Protein AF-A0ABD6C7D2-F1 (afdb_monomer)

Sequence (223 aa):
MSESDTDETTGNGETAPEESDDADLPPDVKEAIADNPEEVARFLDHLGEVNDLLDGTAVATSAMDDEMVTSLAGTANNLGAAADGMATPELANLGEAAGENADDLADAIETLARLQRSGTLDDVLALTDTLSLVTAAMDDEMVMNLTATGSRLGELADTAADDDVAGGLESMLTAVGEASEQ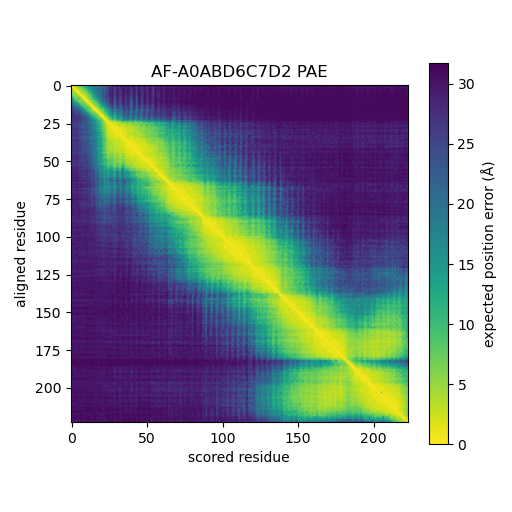SGETPGLVGMANALRDPDTKRGLGFLLALAQALGAEIDDES

Radius of gyration: 59.5 Å; Cα contacts (8 Å, |Δi|>4): 21; chains: 1; bounding box: 113×52×174 Å

Organism: NCBI:txid1126241

InterPro domains:
  IPR012440 Helical membrane plugin domain [PF07849] (181-216)

Solvent-accessible surface area (backbone atoms only — not comparable to full-atom values): 12948 Å² total; per-residue (Å²): 134,88,80,79,89,87,87,86,89,85,81,92,75,90,79,73,85,80,80,78,79,81,74,89,63,57,68,72,55,51,50,53,43,71,76,37,52,70,60,52,50,51,50,52,51,52,50,49,56,50,49,54,47,51,52,50,48,51,50,52,59,72,64,56,47,73,66,56,54,49,51,50,50,50,49,50,49,52,50,50,52,51,50,53,67,60,65,31,71,67,52,50,51,50,48,46,56,48,58,77,40,38,67,62,51,50,53,50,51,51,49,51,52,49,32,52,74,71,43,51,49,56,54,52,50,54,48,50,54,52,48,48,51,52,56,62,65,57,33,72,70,53,49,49,52,48,50,53,50,48,50,55,50,48,51,50,49,51,54,53,65,34,68,70,50,37,53,50,50,51,52,50,53,51,52,51,51,59,52,67,72,55,83,64,80,80,67,52,78,68,50,47,58,48,47,70,65,33,70,67,53,46,51,54,52,51,51,54,51,52,51,55,50,54,54,52,52,56,59,59,70,79,105

Mean predicted aligned error: 20.63 Å

Structure (mmCIF, N/CA/C/O backbone):
data_AF-A0ABD6C7D2-F1
#
_entry.id   AF-A0ABD6C7D2-F1
#
loop_
_atom_site.group_PDB
_atom_site.id
_atom_site.type_symbol
_atom_site.label_atom_id
_atom_site.label_alt_id
_atom_site.label_comp_id
_atom_site.label_asym_id
_atom_site.label_entity_id
_atom_site.label_seq_id
_atom_site.pdbx_PDB_ins_code
_atom_site.Cartn_x
_atom_site.Cartn_y
_atom_site.Cartn_z
_atom_site.occupancy
_atom_site.B_iso_or_equiv
_atom_site.auth_seq_id
_atom_site.auth_comp_id
_atom_site.auth_asym_id
_atom_site.auth_atom_id
_atom_site.pdbx_PDB_model_num
ATOM 1 N N . MET A 1 1 ? 46.008 21.038 -120.586 1.00 41.44 1 MET A N 1
ATOM 2 C CA . MET A 1 1 ? 47.342 20.455 -120.822 1.00 41.44 1 MET A CA 1
ATOM 3 C C . MET A 1 1 ? 47.686 19.755 -119.518 1.00 41.44 1 MET A C 1
ATOM 5 O O . MET A 1 1 ? 48.095 20.441 -118.598 1.00 41.44 1 MET A O 1
ATOM 9 N N . SER A 1 2 ? 47.187 18.550 -119.231 1.00 43.78 2 SER A N 1
ATOM 10 C CA . SER A 1 2 ? 47.211 17.280 -119.990 1.00 43.78 2 SER A CA 1
ATOM 11 C C . SER A 1 2 ? 48.625 16.762 -120.183 1.00 43.78 2 SER A C 1
ATOM 13 O O . SER A 1 2 ? 49.324 17.330 -121.008 1.00 43.78 2 SER A O 1
ATOM 15 N N . GLU A 1 3 ? 48.937 15.709 -119.427 1.00 44.69 3 GLU A N 1
ATOM 16 C CA . GLU A 1 3 ? 49.842 14.565 -119.658 1.00 44.69 3 GLU A CA 1
ATOM 17 C C . GLU A 1 3 ? 49.549 13.636 -118.445 1.00 44.69 3 GLU A C 1
ATOM 19 O O . GLU A 1 3 ? 49.840 14.018 -117.317 1.00 44.69 3 GLU A O 1
ATOM 24 N N . SER A 1 4 ? 48.638 12.650 -118.497 1.00 42.22 4 SER A N 1
ATOM 25 C CA . SER A 1 4 ? 48.658 11.355 -119.216 1.00 42.22 4 SER A CA 1
ATOM 26 C C . SER A 1 4 ? 49.846 10.485 -118.766 1.00 42.22 4 SER A C 1
ATOM 28 O O . SER A 1 4 ? 50.981 10.879 -119.001 1.00 42.22 4 SER A O 1
ATOM 30 N N . ASP A 1 5 ? 49.624 9.456 -117.927 1.00 43.56 5 ASP A N 1
ATOM 31 C CA . ASP A 1 5 ? 49.357 8.042 -118.321 1.00 43.56 5 ASP A CA 1
ATOM 32 C C . ASP A 1 5 ? 50.629 7.402 -118.931 1.00 43.56 5 ASP A C 1
ATOM 34 O O . ASP A 1 5 ? 51.194 7.980 -119.850 1.00 43.56 5 ASP A O 1
ATOM 38 N N . THR A 1 6 ? 51.236 6.286 -118.501 1.00 46.09 6 THR A N 1
ATOM 39 C CA . THR A 1 6 ? 50.821 4.939 -118.031 1.00 46.09 6 THR A CA 1
ATOM 40 C C . THR A 1 6 ? 52.173 4.213 -117.699 1.00 46.09 6 THR A C 1
ATOM 42 O O . THR A 1 6 ? 53.202 4.635 -118.223 1.00 46.09 6 THR A O 1
ATOM 45 N N . ASP A 1 7 ? 52.347 3.236 -116.796 1.00 40.94 7 ASP A N 1
ATOM 46 C CA . ASP A 1 7 ? 52.107 1.801 -117.048 1.00 40.94 7 ASP A CA 1
ATOM 47 C C . ASP A 1 7 ? 52.648 0.890 -115.909 1.00 40.94 7 ASP A C 1
ATOM 49 O O . ASP A 1 7 ? 53.751 1.090 -115.403 1.00 40.94 7 ASP A O 1
ATOM 53 N N . GLU A 1 8 ? 51.797 -0.080 -115.563 1.00 41.81 8 GLU A N 1
ATOM 54 C CA . GLU A 1 8 ? 51.935 -1.474 -115.093 1.00 41.81 8 GLU A CA 1
ATOM 55 C C . GLU A 1 8 ? 53.009 -2.049 -114.130 1.00 41.81 8 GLU A C 1
ATOM 57 O O . GLU A 1 8 ? 54.217 -1.863 -114.239 1.00 41.81 8 GLU A O 1
ATOM 62 N N . THR A 1 9 ? 52.468 -3.025 -113.366 1.00 35.44 9 THR A N 1
ATOM 63 C CA . THR A 1 9 ? 53.060 -4.297 -112.887 1.00 35.44 9 THR A CA 1
ATOM 64 C C . THR A 1 9 ? 53.750 -4.232 -111.513 1.00 35.44 9 THR A C 1
ATOM 66 O O . THR A 1 9 ? 54.643 -3.434 -111.292 1.00 35.44 9 THR A O 1
ATOM 69 N N . THR A 1 10 ? 53.442 -5.026 -110.479 1.00 41.25 10 THR A N 1
ATOM 70 C CA . THR A 1 10 ? 52.831 -6.363 -110.327 1.00 41.25 10 THR A CA 1
ATOM 71 C C . THR A 1 10 ? 52.487 -6.574 -108.838 1.00 41.25 10 THR A C 1
ATOM 73 O O . THR A 1 10 ? 53.125 -5.974 -107.979 1.00 41.25 10 THR A O 1
ATOM 76 N N . GLY A 1 11 ? 51.590 -7.519 -108.526 1.00 37.88 11 GLY A N 1
ATOM 77 C CA . GLY A 1 11 ? 51.715 -8.315 -107.294 1.00 37.88 11 GLY A CA 1
ATOM 78 C C . GLY A 1 11 ? 50.599 -8.161 -106.265 1.00 37.88 11 GLY A C 1
ATOM 79 O O . GLY A 1 11 ? 50.706 -7.392 -105.319 1.00 37.88 11 GLY A O 1
ATOM 80 N N . ASN A 1 12 ? 49.559 -8.975 -106.423 1.00 47.88 12 ASN A N 1
ATOM 81 C CA . ASN A 1 12 ? 48.575 -9.277 -105.390 1.00 47.88 12 ASN A CA 1
ATOM 82 C C . ASN A 1 12 ? 49.248 -10.126 -104.290 1.00 47.88 12 ASN A C 1
ATOM 84 O O . ASN A 1 12 ? 49.785 -11.191 -104.599 1.00 47.88 12 ASN A O 1
ATOM 88 N N . GLY A 1 13 ? 49.220 -9.671 -103.038 1.00 41.88 13 GLY A N 1
ATOM 89 C CA . GLY A 1 13 ? 49.770 -10.382 -101.884 1.00 41.88 13 GLY A CA 1
ATOM 90 C C . GLY A 1 13 ? 49.028 -9.978 -100.615 1.00 41.88 13 GLY A C 1
ATOM 91 O O . GLY A 1 13 ? 49.224 -8.892 -100.089 1.00 41.88 13 GLY A O 1
ATOM 92 N N . GLU A 1 14 ? 48.135 -10.859 -100.195 1.00 48.84 14 GLU A N 1
ATOM 93 C CA . GLU A 1 14 ? 47.333 -10.841 -98.977 1.00 48.84 14 GLU A CA 1
ATOM 94 C C . GLU A 1 14 ? 48.226 -10.680 -97.731 1.00 48.84 14 GLU A C 1
ATOM 96 O O . GLU A 1 14 ? 49.053 -11.546 -97.454 1.00 48.84 14 GLU A O 1
ATOM 101 N N . THR A 1 15 ? 48.092 -9.582 -96.982 1.00 44.00 15 THR A N 1
ATOM 102 C CA . THR A 1 15 ? 48.702 -9.441 -95.650 1.00 44.00 15 THR A CA 1
ATOM 103 C C . THR A 1 15 ? 47.634 -9.642 -94.583 1.00 44.00 15 THR A C 1
ATOM 105 O O . THR A 1 15 ? 46.804 -8.774 -94.315 1.00 44.00 15 THR A O 1
ATOM 108 N N . ALA A 1 16 ? 47.652 -10.843 -94.005 1.00 46.84 16 ALA A N 1
ATOM 109 C CA . ALA A 1 16 ? 47.007 -11.160 -92.739 1.00 46.84 16 ALA A CA 1
ATOM 110 C C . ALA A 1 16 ? 47.562 -10.258 -91.610 1.00 46.84 16 ALA A C 1
ATOM 112 O O . ALA A 1 16 ? 48.669 -9.732 -91.753 1.00 46.84 16 ALA A O 1
ATOM 113 N N . PRO A 1 17 ? 46.822 -10.059 -90.503 1.00 47.84 17 PRO A N 1
ATOM 114 C CA . PRO A 1 17 ? 47.291 -9.237 -89.395 1.00 47.84 17 PRO A CA 1
ATOM 115 C C . PRO A 1 17 ? 48.520 -9.892 -88.758 1.00 47.84 17 PRO A C 1
ATOM 117 O O . PRO A 1 17 ? 48.492 -11.084 -88.459 1.00 47.84 17 PRO A O 1
ATOM 120 N N . GLU A 1 18 ? 49.588 -9.117 -88.573 1.00 44.78 18 GLU A N 1
ATOM 121 C CA . GLU A 1 18 ? 50.786 -9.562 -87.864 1.00 44.78 18 GLU A CA 1
ATOM 122 C C . GLU A 1 18 ? 50.429 -9.867 -86.404 1.00 44.78 18 GLU A C 1
ATOM 124 O O . GLU A 1 18 ? 49.931 -9.003 -85.678 1.00 44.78 18 GLU A O 1
ATOM 129 N N . GLU A 1 19 ? 50.639 -11.121 -86.000 1.00 45.69 19 GLU A N 1
ATOM 130 C CA . GLU A 1 19 ? 50.550 -11.552 -84.609 1.00 45.69 19 GLU A CA 1
ATOM 131 C C . GLU A 1 19 ? 51.612 -10.808 -83.792 1.00 45.69 19 G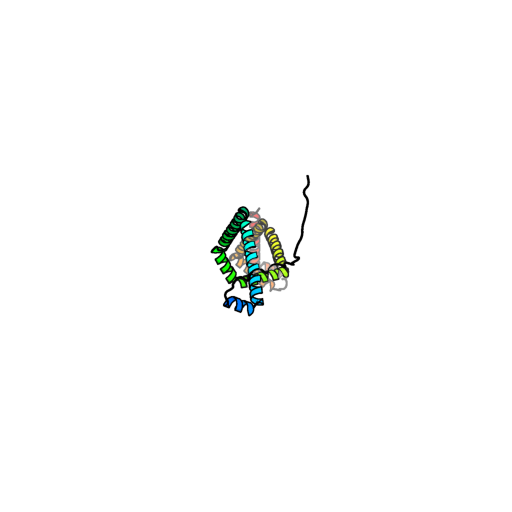LU A C 1
ATOM 133 O O . GLU A 1 19 ? 52.795 -10.792 -84.127 1.00 45.69 19 GLU A O 1
ATOM 138 N N . SER A 1 20 ? 51.156 -10.131 -82.744 1.00 47.28 20 SER A N 1
ATOM 139 C CA . SER A 1 20 ? 51.968 -9.355 -81.814 1.00 47.28 20 SER A CA 1
ATOM 140 C C . SER A 1 20 ? 52.958 -10.239 -81.050 1.00 47.28 20 SER A C 1
ATOM 142 O O . SER A 1 20 ? 52.540 -11.208 -80.420 1.00 47.28 20 SER A O 1
ATOM 144 N N . ASP A 1 21 ? 54.234 -9.840 -81.083 1.00 47.34 21 ASP A N 1
ATOM 145 C CA . ASP A 1 21 ? 55.381 -10.406 -80.361 1.00 47.34 21 ASP A CA 1
ATOM 146 C C . ASP A 1 21 ? 55.051 -10.889 -78.934 1.00 47.34 21 ASP A C 1
ATOM 148 O O . ASP A 1 21 ? 54.649 -10.108 -78.064 1.00 47.34 21 ASP A O 1
ATOM 152 N N . ASP A 1 22 ? 55.318 -12.174 -78.686 1.00 52.22 22 ASP A N 1
ATOM 153 C CA . ASP A 1 22 ? 55.445 -12.776 -77.360 1.00 52.22 22 ASP A CA 1
ATOM 154 C C . ASP A 1 22 ? 56.470 -11.994 -76.521 1.00 52.22 22 ASP A C 1
ATOM 156 O O . ASP A 1 22 ? 57.679 -12.030 -76.766 1.00 52.22 22 ASP A O 1
ATOM 160 N N . ALA A 1 23 ? 55.995 -11.298 -75.488 1.00 57.88 23 ALA A N 1
ATOM 161 C CA . ALA A 1 23 ? 56.856 -10.727 -74.462 1.00 57.88 23 ALA A CA 1
ATOM 162 C C . ALA A 1 23 ? 57.708 -11.844 -73.833 1.00 57.88 23 ALA A C 1
ATOM 164 O O . ALA A 1 23 ? 57.182 -12.872 -73.401 1.00 57.88 23 ALA A O 1
ATOM 165 N N . ASP A 1 24 ? 59.030 -11.657 -73.784 1.00 68.00 24 ASP A N 1
ATOM 166 C CA . ASP A 1 24 ? 59.982 -12.678 -73.338 1.00 68.00 24 ASP A CA 1
ATOM 167 C C . ASP A 1 24 ? 59.876 -12.931 -71.821 1.00 68.00 24 ASP A C 1
ATOM 169 O O . ASP A 1 24 ? 60.627 -12.395 -71.006 1.00 68.00 24 ASP A O 1
ATOM 173 N N . LEU A 1 25 ? 58.871 -13.716 -71.428 1.00 77.50 25 LEU A N 1
ATOM 174 C CA . LEU A 1 25 ? 58.659 -14.144 -70.049 1.00 77.50 25 LEU A CA 1
ATOM 175 C C . LEU A 1 25 ? 59.812 -15.064 -69.599 1.00 77.50 25 LEU A C 1
ATOM 177 O O . LEU A 1 25 ? 60.293 -15.876 -70.402 1.00 77.50 25 LEU A O 1
ATOM 181 N N . PRO A 1 26 ? 60.237 -14.993 -68.320 1.00 84.62 26 PRO A N 1
ATOM 182 C CA . PRO A 1 26 ? 61.226 -15.910 -67.764 1.00 84.62 26 PRO A CA 1
ATOM 183 C C . PRO A 1 26 ? 60.823 -17.375 -68.003 1.00 84.62 26 PRO A C 1
ATOM 185 O O . PRO A 1 26 ? 59.631 -17.686 -67.924 1.00 84.62 26 PRO A O 1
ATOM 188 N N . PRO A 1 27 ? 61.781 -18.286 -68.262 1.00 76.88 27 PRO A N 1
ATOM 189 C CA . PRO A 1 27 ? 61.475 -19.675 -68.609 1.00 76.88 27 PRO A CA 1
ATOM 190 C C . PRO A 1 27 ? 60.629 -20.373 -67.535 1.00 76.88 27 PRO A C 1
ATOM 192 O O . PRO A 1 27 ? 59.646 -21.022 -67.874 1.00 76.88 27 PRO A O 1
ATOM 195 N N . ASP A 1 28 ? 60.924 -20.129 -66.257 1.00 78.62 28 ASP A N 1
ATOM 196 C CA . ASP A 1 28 ? 60.185 -20.701 -65.124 1.00 78.62 28 ASP A CA 1
ATOM 197 C C . ASP A 1 28 ? 58.715 -20.237 -65.081 1.00 78.62 28 ASP A C 1
ATOM 199 O O . ASP A 1 28 ? 57.826 -20.971 -64.659 1.00 78.62 28 ASP A O 1
ATOM 203 N N . VAL A 1 29 ? 58.436 -19.014 -65.547 1.00 78.88 29 VAL A N 1
ATOM 204 C CA . VAL A 1 29 ? 57.075 -18.461 -65.618 1.00 78.88 29 VAL A CA 1
ATOM 205 C C . VAL A 1 29 ? 56.333 -19.028 -66.826 1.00 78.88 29 VAL A C 1
ATOM 207 O O . VAL A 1 29 ? 55.158 -19.361 -66.713 1.00 78.88 29 VAL A O 1
ATOM 210 N N . LYS A 1 30 ? 57.016 -19.195 -67.967 1.00 81.81 30 LYS A N 1
ATOM 211 C CA . LYS A 1 30 ? 56.450 -19.855 -69.156 1.00 81.81 30 LYS A CA 1
ATOM 212 C C . LYS A 1 30 ? 56.052 -21.301 -68.849 1.00 81.81 30 LYS A C 1
ATOM 214 O O . LYS A 1 30 ? 54.972 -21.722 -69.248 1.00 81.81 30 LYS A O 1
ATOM 219 N N . GLU A 1 31 ? 56.888 -22.027 -68.109 1.00 81.06 31 GLU A N 1
ATOM 220 C CA . GLU A 1 31 ? 56.602 -23.396 -67.665 1.00 81.06 31 GLU A CA 1
ATOM 221 C C . GLU A 1 31 ? 55.415 -23.432 -66.689 1.00 81.06 31 GLU A C 1
ATOM 223 O O . GLU A 1 31 ? 54.453 -24.158 -66.924 1.00 81.06 31 GLU A O 1
ATOM 228 N N . ALA A 1 32 ? 55.393 -22.556 -65.677 1.00 78.38 32 ALA A N 1
ATOM 229 C CA . ALA A 1 32 ? 54.277 -22.474 -64.732 1.00 78.38 32 ALA A CA 1
ATOM 230 C C . ALA A 1 32 ? 52.928 -22.122 -65.396 1.00 78.38 32 ALA A C 1
ATOM 232 O O . ALA A 1 32 ? 51.888 -22.653 -64.999 1.00 78.38 32 ALA A O 1
ATOM 233 N N . ILE A 1 33 ? 52.937 -21.249 -66.413 1.00 81.69 33 ILE A N 1
ATOM 234 C CA . ILE A 1 33 ? 51.743 -20.899 -67.200 1.00 81.69 33 ILE A CA 1
ATOM 235 C C . ILE A 1 33 ? 51.302 -22.074 -68.079 1.00 81.69 33 ILE A C 1
ATOM 237 O O . ILE A 1 33 ? 50.104 -22.336 -68.181 1.00 81.69 33 ILE A O 1
ATOM 241 N N . ALA A 1 34 ? 52.248 -22.786 -68.700 1.00 84.50 34 ALA A N 1
ATOM 242 C CA . ALA A 1 34 ? 51.948 -23.948 -69.533 1.00 84.50 34 ALA A CA 1
ATOM 243 C C . ALA A 1 34 ? 51.330 -25.096 -68.720 1.00 84.50 34 ALA A C 1
ATOM 245 O O . ALA A 1 34 ? 50.412 -25.762 -69.203 1.00 84.50 34 ALA A O 1
ATOM 246 N N . ASP A 1 35 ? 51.789 -25.286 -67.484 1.00 89.62 35 ASP A N 1
ATOM 247 C CA . ASP A 1 35 ? 51.290 -26.333 -66.595 1.00 89.62 35 ASP A CA 1
ATOM 248 C C . ASP A 1 35 ? 49.920 -25.997 -65.984 1.00 89.62 35 ASP A C 1
ATOM 250 O O . ASP A 1 35 ? 49.137 -26.908 -65.710 1.00 89.62 35 ASP A O 1
ATOM 254 N N . ASN A 1 36 ? 49.600 -24.711 -65.775 1.00 86.19 36 ASN A N 1
ATOM 255 C CA . ASN A 1 36 ? 48.382 -24.284 -65.067 1.00 86.19 36 ASN A CA 1
ATOM 256 C C . ASN A 1 36 ? 47.657 -23.097 -65.743 1.00 86.19 36 ASN A C 1
ATOM 258 O O . ASN A 1 36 ? 47.437 -22.055 -65.114 1.00 86.19 36 ASN A O 1
ATOM 262 N N . PRO A 1 37 ? 47.211 -23.233 -67.006 1.00 86.75 37 PRO A N 1
ATOM 263 C CA . PRO A 1 37 ? 46.640 -22.118 -67.763 1.00 86.75 37 PRO A CA 1
ATOM 264 C C . PRO A 1 37 ? 45.316 -21.600 -67.177 1.00 86.75 37 PRO A C 1
ATOM 266 O O . PRO A 1 37 ? 45.047 -20.400 -67.208 1.00 86.75 37 PRO A O 1
ATOM 269 N N . GLU A 1 38 ? 44.488 -22.478 -66.600 1.00 85.19 38 GLU A N 1
ATOM 270 C CA . GLU A 1 38 ? 43.202 -22.082 -66.007 1.00 85.19 38 GLU A CA 1
ATOM 271 C C . GLU A 1 38 ? 43.353 -21.300 -64.694 1.00 85.19 38 GLU A C 1
ATOM 273 O O . GLU A 1 38 ? 42.536 -20.430 -64.390 1.00 85.19 38 GLU A O 1
ATOM 278 N N . GLU A 1 39 ? 44.372 -21.610 -63.890 1.00 86.44 39 GLU A N 1
ATOM 279 C CA . GLU A 1 39 ? 44.633 -20.888 -62.639 1.00 86.44 39 GLU A CA 1
ATOM 280 C C . GLU A 1 39 ? 45.180 -19.493 -62.921 1.00 86.44 39 GLU A C 1
ATOM 282 O O . GLU A 1 39 ? 44.732 -18.525 -62.307 1.00 86.44 39 GLU A O 1
ATOM 287 N N . VAL A 1 40 ? 46.067 -19.377 -63.913 1.00 88.00 40 VAL A N 1
ATOM 288 C CA . VAL A 1 40 ? 46.564 -18.084 -64.392 1.00 88.00 40 VAL A CA 1
ATOM 289 C C . VAL A 1 40 ? 45.416 -17.241 -64.947 1.00 88.00 40 VAL A C 1
ATOM 291 O O . VAL A 1 40 ? 45.304 -16.072 -64.591 1.00 88.00 40 VAL A O 1
ATOM 294 N N . ALA A 1 41 ? 44.509 -17.828 -65.735 1.00 86.75 41 ALA A N 1
ATOM 295 C CA . ALA A 1 41 ? 43.335 -17.118 -66.240 1.00 86.75 41 ALA A CA 1
ATOM 296 C C . ALA A 1 41 ? 42.433 -16.594 -65.107 1.00 86.75 41 ALA A C 1
ATOM 298 O O . ALA A 1 41 ? 42.064 -15.424 -65.129 1.00 86.75 41 ALA A O 1
ATOM 299 N N . ARG A 1 42 ? 42.133 -17.408 -64.080 1.00 87.06 42 ARG A N 1
ATOM 300 C CA . ARG A 1 42 ? 41.353 -16.949 -62.909 1.00 87.06 42 ARG A CA 1
ATOM 301 C C . ARG A 1 42 ? 42.068 -15.874 -62.100 1.00 87.06 42 ARG A C 1
ATOM 303 O O . ARG A 1 42 ? 41.420 -14.973 -61.584 1.00 87.06 42 ARG A O 1
ATOM 310 N N . PHE A 1 43 ? 43.385 -15.972 -61.949 1.00 86.12 43 PHE A N 1
ATOM 311 C CA . PHE A 1 43 ? 44.160 -14.972 -61.221 1.00 86.12 43 PHE A CA 1
ATOM 312 C C . PHE A 1 43 ? 44.155 -13.624 -61.945 1.00 86.12 43 PHE A C 1
ATOM 314 O O . PHE A 1 43 ? 43.981 -12.590 -61.306 1.00 86.12 43 PHE A O 1
ATOM 321 N N . LEU A 1 44 ? 44.299 -13.635 -63.272 1.00 88.44 44 LEU A N 1
ATOM 322 C CA . LEU A 1 44 ? 44.209 -12.427 -64.090 1.00 88.44 44 LEU A CA 1
ATOM 323 C C . LEU A 1 44 ? 42.798 -11.827 -64.072 1.00 88.44 44 LEU A C 1
ATOM 325 O O . LEU A 1 44 ? 42.673 -10.611 -63.964 1.00 88.44 44 LEU A O 1
ATOM 329 N N . ASP A 1 45 ? 41.760 -12.665 -64.109 1.00 88.94 45 ASP A N 1
ATOM 330 C CA . ASP A 1 45 ? 40.360 -12.242 -63.975 1.00 88.94 45 ASP A CA 1
ATOM 331 C C . ASP A 1 45 ? 40.123 -11.552 -62.622 1.00 88.94 45 ASP A C 1
ATOM 333 O O . ASP A 1 45 ? 39.638 -10.424 -62.559 1.00 88.94 45 ASP A O 1
ATOM 337 N N . HIS A 1 46 ? 40.613 -12.157 -61.538 1.00 87.31 46 HIS A N 1
ATOM 338 C CA . HIS A 1 46 ? 40.513 -11.573 -60.205 1.00 87.31 46 HIS A CA 1
ATOM 339 C C . HIS A 1 46 ? 41.338 -10.285 -60.047 1.00 87.31 46 HIS A C 1
ATOM 341 O O . HIS A 1 46 ? 40.907 -9.349 -59.375 1.00 87.31 46 HIS A O 1
ATOM 347 N N . LEU A 1 47 ? 42.515 -10.187 -60.679 1.00 90.25 47 LEU A N 1
ATOM 348 C CA . LEU A 1 47 ? 43.266 -8.928 -60.718 1.00 90.25 47 LEU A CA 1
ATOM 349 C C . LEU A 1 47 ? 42.520 -7.837 -61.492 1.00 90.25 47 LEU A C 1
ATOM 351 O O . LEU A 1 47 ? 42.610 -6.675 -61.102 1.00 90.25 47 LEU A O 1
ATOM 355 N N . GLY A 1 48 ? 41.795 -8.199 -62.553 1.00 85.69 48 GLY A N 1
ATOM 356 C CA . GLY A 1 48 ? 40.922 -7.290 -63.293 1.00 85.69 48 GLY A CA 1
ATOM 357 C C . GLY A 1 48 ? 39.822 -6.722 -62.401 1.00 85.69 48 GLY A C 1
ATOM 358 O O . GLY A 1 48 ? 39.701 -5.507 -62.284 1.00 85.69 48 GLY A O 1
ATOM 359 N N . GLU A 1 49 ? 39.115 -7.584 -61.668 1.00 88.06 49 GLU A N 1
ATOM 360 C CA . GLU A 1 49 ? 38.095 -7.167 -60.694 1.00 88.06 49 GLU A CA 1
ATOM 361 C C . GLU A 1 49 ? 38.662 -6.236 -59.608 1.00 88.06 49 GLU A C 1
ATOM 363 O O . GLU A 1 49 ? 38.023 -5.258 -59.216 1.00 88.06 49 GLU A O 1
ATOM 368 N N . VAL A 1 50 ? 39.874 -6.518 -59.117 1.00 87.50 50 VAL A N 1
ATOM 369 C CA . VAL A 1 50 ? 40.546 -5.665 -58.126 1.00 87.50 50 VAL A CA 1
ATOM 370 C C . VAL A 1 50 ? 40.968 -4.331 -58.736 1.00 87.50 50 VAL A C 1
ATOM 372 O O . VAL A 1 50 ? 40.820 -3.301 -58.082 1.00 87.50 50 VAL A O 1
ATOM 375 N N . ASN A 1 51 ? 41.467 -4.315 -59.971 1.00 85.19 51 ASN A N 1
ATOM 376 C CA . ASN A 1 51 ? 41.820 -3.075 -60.655 1.00 85.19 51 ASN A CA 1
ATOM 377 C C . ASN A 1 51 ? 40.577 -2.209 -60.915 1.00 85.19 51 ASN A C 1
ATOM 379 O O . ASN A 1 51 ? 40.599 -1.018 -60.625 1.00 85.19 51 ASN A O 1
ATOM 383 N N . ASP A 1 52 ? 39.471 -2.816 -61.340 1.00 84.56 52 ASP A N 1
ATOM 384 C CA . ASP A 1 52 ? 38.190 -2.133 -61.536 1.00 84.56 52 ASP A CA 1
ATOM 385 C C . ASP A 1 52 ? 37.625 -1.587 -60.214 1.00 84.56 52 ASP A C 1
ATOM 387 O O . ASP A 1 52 ? 37.059 -0.491 -60.172 1.00 84.56 52 ASP A O 1
ATOM 391 N N . LEU A 1 53 ? 37.816 -2.305 -59.101 1.00 83.62 53 LEU A N 1
ATOM 392 C CA . LEU A 1 53 ? 37.466 -1.825 -57.763 1.00 83.62 53 LEU A CA 1
ATOM 393 C C . LEU A 1 53 ? 38.367 -0.667 -57.310 1.00 83.62 53 LEU A C 1
ATOM 395 O O . LEU A 1 53 ? 37.877 0.273 -56.680 1.00 83.62 53 LEU A O 1
ATOM 399 N N . LEU A 1 54 ? 39.668 -0.718 -57.597 1.00 85.06 54 LEU A N 1
ATOM 400 C CA . LEU A 1 54 ? 40.612 0.356 -57.279 1.00 85.06 54 LEU A CA 1
ATOM 401 C C . LEU A 1 54 ? 40.325 1.614 -58.103 1.00 85.06 54 LEU A C 1
ATOM 403 O O . LEU A 1 54 ? 40.316 2.711 -57.548 1.00 85.06 54 LEU A O 1
ATOM 407 N N . ASP A 1 55 ? 39.978 1.461 -59.378 1.00 83.12 55 ASP A N 1
ATOM 408 C CA . ASP A 1 55 ? 39.523 2.565 -60.220 1.00 83.12 55 ASP A CA 1
ATOM 409 C C . ASP A 1 55 ? 38.171 3.102 -59.730 1.00 83.12 55 ASP A C 1
ATOM 411 O O . ASP A 1 55 ? 37.991 4.311 -59.588 1.00 83.12 55 ASP A O 1
ATOM 415 N N . GLY A 1 56 ? 37.237 2.223 -59.357 1.00 79.75 56 GLY A N 1
ATOM 416 C CA . GLY A 1 56 ? 35.945 2.603 -58.785 1.00 79.75 56 GLY A CA 1
ATOM 417 C C . GLY A 1 56 ? 36.062 3.328 -57.441 1.00 79.75 56 GLY A C 1
ATOM 418 O O . GLY A 1 56 ? 35.343 4.295 -57.195 1.00 79.75 56 GLY A O 1
ATOM 419 N N . THR A 1 57 ? 36.993 2.919 -56.579 1.00 75.81 57 THR A N 1
ATOM 420 C CA . THR A 1 57 ? 37.262 3.583 -55.292 1.00 75.81 57 THR A CA 1
ATOM 421 C C . THR A 1 57 ? 38.054 4.873 -55.460 1.00 75.81 57 THR A C 1
ATOM 423 O O . THR A 1 57 ? 37.771 5.835 -54.746 1.00 75.81 57 THR A O 1
ATOM 426 N N . ALA A 1 58 ? 38.973 4.958 -56.424 1.00 73.12 58 ALA A N 1
ATOM 427 C CA . ALA A 1 58 ? 39.638 6.207 -56.787 1.00 73.12 58 ALA A CA 1
ATOM 428 C C . ALA A 1 58 ? 38.637 7.228 -57.355 1.00 73.12 58 ALA A C 1
ATOM 430 O O . ALA A 1 58 ? 38.652 8.390 -56.948 1.00 73.12 58 ALA A O 1
ATOM 431 N N . VAL A 1 59 ? 37.709 6.790 -58.214 1.00 74.25 59 VAL A N 1
ATOM 432 C CA . VAL A 1 59 ? 36.607 7.615 -58.733 1.00 74.25 59 VAL A CA 1
ATOM 433 C C . VAL A 1 59 ? 35.641 8.008 -57.617 1.00 74.25 59 VAL A C 1
ATOM 435 O O . VAL A 1 59 ? 35.276 9.175 -57.529 1.00 74.25 59 VAL A O 1
ATOM 438 N N . ALA A 1 60 ? 35.275 7.091 -56.718 1.00 74.81 60 ALA A N 1
ATOM 439 C CA . ALA A 1 60 ? 34.425 7.399 -55.567 1.00 74.81 60 ALA A CA 1
ATOM 440 C C . ALA A 1 60 ? 35.086 8.409 -54.617 1.00 74.81 60 ALA A C 1
ATOM 442 O O . ALA A 1 60 ? 34.430 9.340 -54.168 1.00 74.81 60 ALA A O 1
ATOM 443 N N . THR A 1 61 ? 36.388 8.267 -54.359 1.00 71.69 61 THR A N 1
ATOM 444 C CA . THR A 1 61 ? 37.158 9.190 -53.510 1.00 71.69 61 THR A CA 1
ATOM 445 C C . THR A 1 61 ? 37.326 10.550 -54.183 1.00 71.69 61 THR A C 1
ATOM 447 O O . THR A 1 61 ? 37.233 11.577 -53.523 1.00 71.69 61 THR A O 1
ATOM 450 N N . SER A 1 62 ? 37.520 10.584 -55.503 1.00 72.88 62 SER A N 1
ATOM 451 C CA . SER A 1 62 ? 37.592 11.833 -56.268 1.00 72.88 62 SER A CA 1
ATOM 452 C C . SER A 1 62 ? 36.231 12.511 -56.453 1.00 72.88 62 SER A C 1
ATOM 454 O O . SER A 1 62 ? 36.199 13.710 -56.716 1.00 72.88 62 SER A O 1
ATOM 456 N N . ALA A 1 63 ? 35.131 11.761 -56.367 1.00 75.19 63 ALA A N 1
ATOM 457 C CA . ALA A 1 63 ? 33.763 12.272 -56.429 1.00 75.19 63 ALA A CA 1
ATOM 458 C C . ALA A 1 63 ? 33.205 12.641 -55.044 1.00 75.19 63 ALA A C 1
ATOM 460 O O . ALA A 1 63 ? 32.083 13.136 -54.954 1.00 75.19 63 ALA A O 1
ATOM 461 N N . MET A 1 64 ? 33.955 12.398 -53.961 1.00 79.12 64 MET A N 1
ATOM 462 C CA . MET A 1 64 ? 33.608 12.917 -52.643 1.00 79.12 64 MET A CA 1
ATOM 463 C C . MET A 1 64 ? 33.858 14.425 -52.612 1.00 79.12 64 MET A C 1
ATOM 465 O O . MET A 1 64 ? 34.979 14.882 -52.415 1.00 79.12 64 MET A O 1
ATOM 469 N N . ASP A 1 65 ? 32.792 15.194 -52.789 1.00 83.38 65 ASP A N 1
ATOM 470 C CA . ASP A 1 65 ? 32.801 16.636 -52.576 1.00 83.38 65 ASP A CA 1
ATOM 471 C C . ASP A 1 65 ? 33.049 16.985 -51.095 1.00 83.38 65 ASP A C 1
ATOM 473 O O . ASP A 1 65 ? 32.648 16.251 -50.183 1.00 83.38 65 ASP A O 1
ATOM 477 N N . ASP A 1 66 ? 33.634 18.161 -50.844 1.00 87.69 66 ASP A N 1
ATOM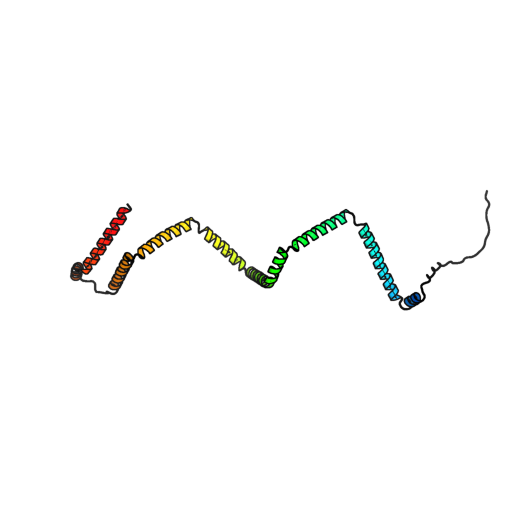 478 C CA . ASP A 1 66 ? 33.932 18.683 -49.496 1.00 87.69 66 ASP A CA 1
ATOM 479 C C . ASP A 1 66 ? 32.701 18.699 -48.564 1.00 87.69 66 ASP A C 1
ATOM 481 O O . ASP A 1 66 ? 32.814 18.527 -47.346 1.00 87.69 66 ASP A O 1
ATOM 485 N N . GLU A 1 67 ? 31.502 18.859 -49.131 1.00 84.75 67 GLU A N 1
ATOM 486 C CA . GLU A 1 67 ? 30.230 18.815 -48.403 1.00 84.75 67 GLU A CA 1
ATOM 487 C C . GLU A 1 67 ? 29.928 17.411 -47.855 1.00 84.75 67 GLU A C 1
ATOM 489 O O . GLU A 1 67 ? 29.510 17.257 -46.706 1.00 84.75 67 GLU A O 1
ATOM 494 N N . MET A 1 68 ? 30.192 16.362 -48.641 1.00 87.81 68 MET A N 1
ATOM 495 C CA . MET A 1 68 ? 30.006 14.977 -48.201 1.00 87.81 68 MET A CA 1
ATOM 496 C C . MET A 1 68 ? 31.032 14.594 -47.133 1.00 87.81 68 MET A C 1
ATOM 498 O O . MET A 1 68 ? 30.673 13.932 -46.158 1.00 87.81 68 MET A O 1
ATOM 502 N N . VAL A 1 69 ? 32.276 15.069 -47.257 1.00 88.94 69 VAL A N 1
ATOM 503 C CA . VAL A 1 69 ? 33.311 14.897 -46.223 1.00 88.94 69 VAL A CA 1
ATOM 504 C C . VAL A 1 69 ? 32.895 15.587 -44.921 1.00 88.94 69 VAL A C 1
ATOM 506 O O . VAL A 1 69 ? 33.004 14.998 -43.846 1.00 88.94 69 VAL A O 1
ATOM 509 N N . THR A 1 70 ? 32.354 16.803 -45.006 1.00 90.75 70 THR A N 1
ATOM 510 C CA . THR A 1 70 ? 31.879 17.563 -43.839 1.00 90.75 70 THR A CA 1
ATOM 511 C C . THR A 1 70 ? 30.663 16.900 -43.187 1.00 90.75 70 THR A C 1
ATOM 513 O O . THR A 1 70 ? 30.598 16.799 -41.961 1.00 90.75 70 THR A O 1
ATOM 516 N N . SER A 1 71 ? 29.724 16.382 -43.982 1.00 89.62 71 SER A N 1
ATOM 517 C CA . SER A 1 71 ? 28.560 15.632 -43.496 1.00 89.62 71 SER A CA 1
ATOM 518 C C . SER A 1 71 ? 28.958 14.322 -42.804 1.00 89.62 71 SER A C 1
ATOM 520 O O . SER A 1 71 ? 28.466 14.009 -41.713 1.00 89.62 71 SER A O 1
ATOM 522 N N . LEU A 1 72 ? 29.913 13.583 -43.378 1.00 91.00 72 LEU A N 1
ATOM 523 C CA . LEU A 1 72 ? 30.468 12.376 -42.771 1.00 91.00 72 LEU A CA 1
ATOM 524 C C . LEU A 1 72 ? 31.213 12.697 -41.471 1.00 91.00 72 LEU A C 1
ATOM 526 O O . LEU A 1 72 ? 31.005 12.012 -40.473 1.00 91.00 72 LEU A O 1
ATOM 530 N N . ALA A 1 73 ? 32.018 13.762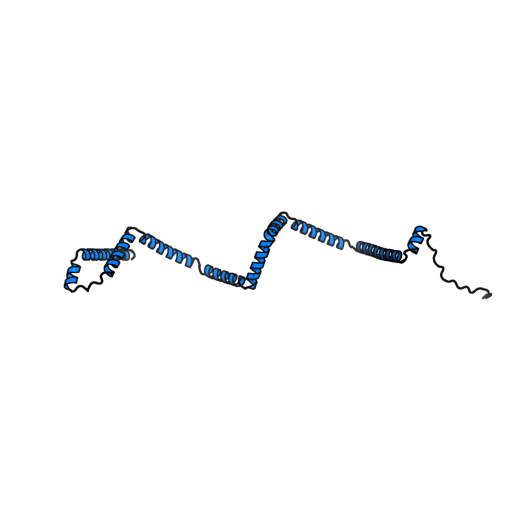 -41.446 1.00 91.69 73 ALA A N 1
ATOM 531 C CA . ALA A 1 73 ? 32.701 14.221 -40.239 1.00 91.69 73 ALA A CA 1
ATOM 532 C C . ALA A 1 73 ? 31.708 14.666 -39.153 1.00 91.69 73 ALA A C 1
ATOM 534 O O . ALA A 1 73 ? 31.889 14.332 -37.984 1.00 91.69 73 ALA A O 1
ATOM 535 N N . G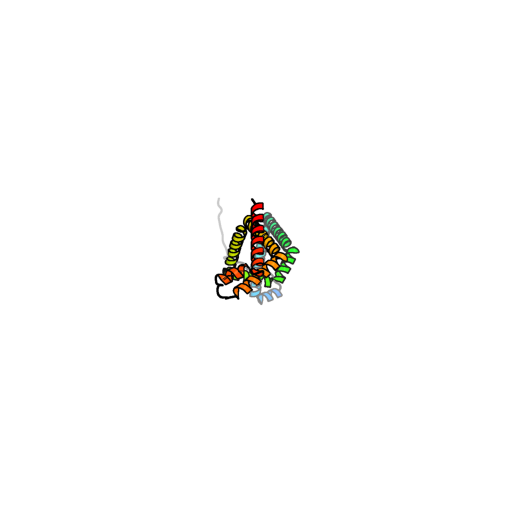LY A 1 74 ? 30.622 15.349 -39.525 1.00 93.06 74 GLY A N 1
ATOM 536 C CA . GLY A 1 74 ? 29.541 15.719 -38.610 1.00 93.06 74 GLY A CA 1
ATOM 537 C C . GLY A 1 74 ? 28.812 14.499 -38.046 1.00 93.06 74 GLY A C 1
ATOM 538 O O . GLY A 1 74 ? 28.548 14.430 -36.848 1.00 93.06 74 GLY A O 1
ATOM 539 N N . THR A 1 75 ? 28.554 13.496 -38.883 1.00 93.06 75 THR A N 1
ATOM 540 C CA . THR A 1 75 ? 27.936 12.227 -38.473 1.00 93.06 75 THR A CA 1
ATOM 541 C C . THR A 1 75 ? 28.866 11.434 -37.562 1.00 93.06 75 THR A C 1
ATOM 543 O O . THR A 1 75 ? 28.426 10.938 -36.530 1.00 93.06 75 THR A O 1
ATOM 546 N N . ALA A 1 76 ? 30.158 11.370 -37.886 1.00 90.88 76 ALA A N 1
ATOM 547 C CA . ALA A 1 76 ? 31.172 10.729 -37.061 1.00 90.88 76 ALA A CA 1
ATOM 548 C C . ALA A 1 76 ? 31.345 11.447 -35.716 1.00 90.88 76 ALA A C 1
ATOM 550 O O . ALA A 1 76 ? 31.454 10.789 -34.688 1.00 90.88 76 ALA A O 1
ATOM 551 N N . ASN A 1 77 ? 31.302 12.781 -35.695 1.00 92.81 77 ASN A N 1
ATOM 552 C CA . ASN A 1 77 ? 31.353 13.564 -34.464 1.00 92.81 77 ASN A CA 1
ATOM 553 C C . ASN A 1 77 ? 30.096 13.361 -33.606 1.00 92.81 77 ASN A C 1
ATOM 555 O O . ASN A 1 77 ? 30.204 13.178 -32.398 1.00 92.81 77 ASN A O 1
ATOM 559 N N . ASN A 1 78 ? 28.909 13.338 -34.217 1.00 87.88 78 ASN A N 1
ATOM 560 C CA . ASN A 1 78 ? 27.658 13.048 -33.514 1.00 87.88 78 ASN A CA 1
ATOM 561 C C . ASN A 1 78 ? 27.620 11.608 -32.987 1.00 87.88 78 ASN A C 1
ATOM 563 O O . ASN A 1 78 ? 27.175 11.381 -31.867 1.00 87.88 78 ASN A O 1
ATOM 567 N N . LEU A 1 79 ? 28.124 10.642 -33.758 1.00 90.12 79 LEU A N 1
ATOM 568 C CA . LEU A 1 79 ? 28.260 9.253 -33.328 1.00 90.12 79 LEU A CA 1
ATOM 569 C C . LEU A 1 79 ? 29.287 9.115 -32.201 1.00 90.12 79 L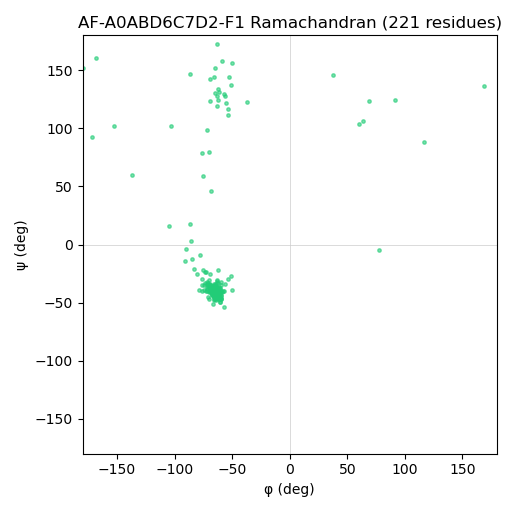EU A C 1
ATOM 571 O O . LEU A 1 79 ? 29.026 8.409 -31.236 1.00 90.12 79 LEU A O 1
ATOM 575 N N . GLY A 1 80 ? 30.421 9.811 -32.289 1.00 87.06 80 GLY A N 1
ATOM 576 C CA . GLY A 1 80 ? 31.435 9.857 -31.237 1.00 87.06 80 GLY A CA 1
ATOM 577 C C . GLY A 1 80 ? 30.894 10.474 -29.948 1.00 87.06 80 GLY A C 1
ATOM 578 O O . GLY A 1 80 ? 31.076 9.904 -28.880 1.00 87.06 80 GLY A O 1
ATOM 579 N N . ALA A 1 81 ? 30.147 11.576 -30.047 1.00 83.62 81 ALA A N 1
ATOM 580 C CA . ALA A 1 81 ? 29.480 12.198 -28.906 1.00 83.62 81 ALA A CA 1
ATOM 581 C C . ALA A 1 81 ? 28.383 11.300 -28.305 1.00 83.62 81 ALA A C 1
ATOM 583 O O . ALA A 1 81 ? 28.240 11.231 -27.087 1.00 83.62 81 ALA A O 1
ATOM 584 N N . ALA A 1 82 ? 27.625 10.578 -29.138 1.00 83.62 82 ALA A N 1
ATOM 585 C CA . ALA A 1 82 ? 26.644 9.602 -28.669 1.00 83.62 82 ALA A CA 1
ATOM 586 C C . ALA A 1 82 ? 27.313 8.392 -27.995 1.00 83.62 82 ALA A C 1
ATOM 588 O O . ALA A 1 82 ? 26.832 7.921 -26.968 1.00 83.62 82 ALA A O 1
ATOM 589 N N . ALA A 1 83 ? 28.434 7.911 -28.539 1.00 83.44 83 ALA A N 1
ATOM 590 C CA . ALA A 1 83 ? 29.222 6.835 -27.950 1.00 83.44 83 ALA A CA 1
ATOM 591 C C . ALA A 1 83 ? 29.819 7.248 -26.598 1.00 83.44 83 ALA A C 1
ATOM 593 O O . ALA A 1 83 ? 29.752 6.469 -25.654 1.00 83.44 83 ALA A O 1
ATOM 594 N N . ASP A 1 84 ? 30.317 8.480 -26.478 1.00 82.19 84 ASP A N 1
ATOM 595 C CA . ASP A 1 84 ? 30.812 9.040 -25.216 1.00 82.19 84 ASP A CA 1
ATOM 596 C C . ASP A 1 84 ? 29.681 9.177 -24.178 1.00 82.19 84 ASP A C 1
ATOM 598 O O . ASP A 1 84 ? 29.835 8.773 -23.029 1.00 82.19 84 ASP A O 1
ATOM 602 N N . GLY A 1 85 ? 28.490 9.620 -24.605 1.00 77.75 85 GLY A N 1
ATOM 603 C CA . GLY A 1 85 ? 27.294 9.667 -23.755 1.00 77.75 85 GLY A CA 1
ATOM 604 C C . GLY A 1 85 ? 26.811 8.291 -23.271 1.00 77.75 85 GLY A C 1
ATOM 605 O O . GLY A 1 85 ? 26.312 8.171 -22.150 1.00 77.75 85 GLY A O 1
ATOM 606 N N . MET A 1 86 ? 26.988 7.242 -24.081 1.00 78.38 86 MET A N 1
ATOM 607 C CA . MET A 1 86 ? 26.690 5.855 -23.696 1.00 78.38 86 MET A CA 1
ATOM 608 C C . MET A 1 86 ? 27.794 5.204 -22.853 1.00 78.38 86 MET A C 1
ATOM 610 O O . MET A 1 86 ? 27.508 4.293 -22.083 1.00 78.38 86 MET A O 1
ATOM 614 N N . ALA A 1 87 ? 29.039 5.668 -22.970 1.00 81.81 87 ALA A N 1
ATOM 615 C CA . ALA A 1 87 ? 30.191 5.174 -22.215 1.00 81.81 87 ALA A CA 1
ATOM 616 C C . ALA A 1 87 ? 30.360 5.869 -20.851 1.00 81.81 87 ALA A C 1
ATOM 618 O O . ALA A 1 87 ? 31.433 5.818 -20.245 1.00 81.81 87 ALA A O 1
ATOM 619 N N . THR A 1 88 ? 29.311 6.528 -20.358 1.00 85.75 88 THR A N 1
ATOM 620 C CA . THR A 1 88 ? 29.349 7.206 -19.065 1.00 85.75 88 THR A CA 1
ATOM 621 C C . THR A 1 88 ? 29.424 6.192 -17.914 1.00 85.75 88 THR A C 1
ATOM 623 O O . THR A 1 88 ? 28.778 5.139 -17.971 1.00 85.75 88 THR A O 1
ATOM 626 N N . PRO A 1 89 ? 30.187 6.486 -16.843 1.00 84.38 89 PRO A N 1
ATOM 627 C CA . PRO A 1 89 ? 30.280 5.617 -15.669 1.00 84.38 89 PRO A CA 1
ATOM 628 C C . PRO A 1 89 ? 28.918 5.311 -15.036 1.00 84.38 89 PRO A C 1
ATOM 630 O O . PRO A 1 89 ? 28.700 4.211 -14.535 1.00 84.38 89 PRO A O 1
ATOM 633 N N . GLU A 1 90 ? 27.987 6.264 -15.081 1.00 86.06 90 GLU A N 1
ATOM 634 C CA . GLU A 1 90 ? 26.625 6.110 -14.577 1.00 86.06 90 GLU A CA 1
ATOM 635 C C . GLU A 1 90 ? 25.835 5.075 -15.381 1.00 86.06 90 GLU A C 1
ATOM 637 O O . GLU A 1 90 ? 25.149 4.243 -14.789 1.00 86.06 90 GLU A O 1
ATOM 642 N N . LEU A 1 91 ? 25.944 5.091 -16.713 1.00 87.06 91 LEU A N 1
ATOM 643 C CA . LEU A 1 91 ? 25.263 4.128 -17.579 1.00 87.06 91 LEU A CA 1
ATOM 644 C C . LEU A 1 91 ? 25.915 2.745 -17.509 1.00 87.06 91 LEU A C 1
ATOM 646 O O . LEU A 1 91 ? 25.209 1.745 -17.573 1.00 87.06 91 LEU A O 1
ATOM 650 N N . ALA A 1 92 ? 27.236 2.682 -17.325 1.00 87.19 92 ALA A N 1
ATOM 651 C CA . ALA A 1 92 ? 27.944 1.431 -17.069 1.00 87.19 92 ALA A CA 1
ATOM 652 C C . ALA A 1 92 ? 27.489 0.792 -15.749 1.00 87.19 92 ALA A C 1
ATOM 654 O O . ALA A 1 92 ? 27.171 -0.390 -15.723 1.00 87.19 92 ALA A O 1
ATOM 655 N N . ASN A 1 93 ? 27.373 1.584 -14.681 1.00 88.69 93 ASN A N 1
ATOM 656 C CA . ASN A 1 93 ? 26.898 1.115 -13.380 1.00 88.69 93 ASN A CA 1
ATOM 657 C C . ASN A 1 93 ? 25.403 0.749 -13.414 1.00 88.69 93 ASN A C 1
ATOM 659 O O . ASN A 1 93 ? 24.993 -0.268 -12.867 1.00 88.69 93 ASN A O 1
ATOM 663 N N . LEU A 1 94 ? 24.579 1.522 -14.130 1.00 90.12 94 LEU A N 1
ATOM 664 C CA . LEU A 1 94 ? 23.182 1.163 -14.376 1.00 90.12 94 LEU A CA 1
ATOM 665 C C . LEU A 1 94 ? 23.066 -0.124 -15.201 1.00 90.12 94 LEU A C 1
ATOM 667 O O . LEU A 1 94 ? 22.193 -0.935 -14.924 1.00 90.12 94 LEU A O 1
ATOM 671 N N . GLY A 1 95 ? 23.923 -0.312 -16.206 1.00 89.12 95 GLY A N 1
ATOM 672 C CA . GLY A 1 95 ? 23.980 -1.519 -17.027 1.00 89.12 95 GLY A CA 1
ATOM 673 C C . GLY A 1 95 ? 24.456 -2.738 -16.242 1.00 89.12 95 GLY A C 1
ATOM 674 O O . GLY A 1 95 ? 23.925 -3.824 -16.443 1.00 89.12 95 GLY A O 1
ATOM 675 N N . GLU A 1 96 ? 25.395 -2.555 -15.315 1.00 88.19 96 GLU A N 1
ATOM 676 C CA . GLU A 1 96 ? 25.828 -3.588 -14.374 1.00 88.19 96 GLU A CA 1
ATOM 677 C C . GLU A 1 96 ? 24.694 -3.941 -13.411 1.00 88.19 96 GLU A C 1
ATOM 679 O O . GLU A 1 96 ? 24.288 -5.094 -13.380 1.00 88.19 96 GLU A O 1
ATOM 684 N N . ALA A 1 97 ? 24.061 -2.959 -12.764 1.00 88.19 97 ALA A N 1
ATOM 685 C CA . ALA A 1 97 ? 22.911 -3.194 -11.893 1.00 88.19 97 ALA A CA 1
ATOM 686 C C . ALA A 1 97 ? 21.718 -3.822 -12.641 1.00 88.19 97 ALA A C 1
ATOM 688 O O . ALA A 1 97 ? 21.058 -4.725 -12.130 1.00 88.19 97 ALA A O 1
ATOM 689 N N . ALA A 1 98 ? 21.428 -3.379 -13.866 1.00 89.12 98 ALA A N 1
ATOM 690 C CA . ALA A 1 98 ? 20.379 -3.959 -14.700 1.00 89.12 98 ALA A CA 1
ATOM 691 C C . ALA A 1 98 ? 20.743 -5.369 -15.184 1.00 89.12 98 ALA A C 1
ATOM 693 O O . ALA A 1 98 ? 19.857 -6.208 -15.301 1.00 89.12 98 ALA A O 1
ATOM 694 N N . GLY A 1 99 ? 22.024 -5.634 -15.451 1.00 89.00 99 GLY A N 1
ATOM 695 C CA . GLY A 1 99 ? 22.550 -6.942 -15.836 1.00 89.00 99 GLY A CA 1
ATOM 696 C C . GLY A 1 99 ? 22.539 -7.942 -14.681 1.00 89.00 99 GLY A C 1
ATOM 697 O O . GLY A 1 99 ? 22.083 -9.068 -14.849 1.00 89.00 99 GLY A O 1
ATOM 698 N N . GLU A 1 100 ? 22.972 -7.515 -13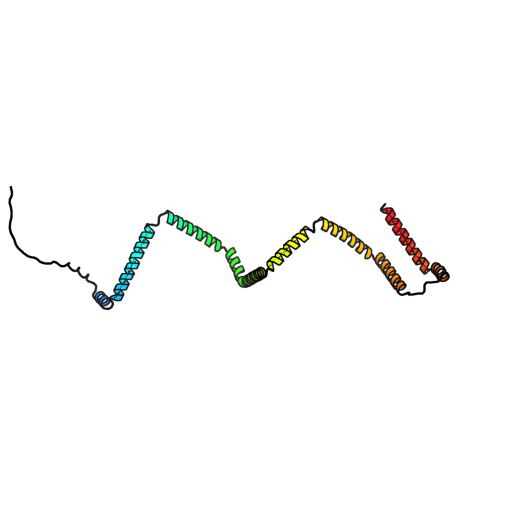.495 1.00 94.12 100 GLU A N 1
ATOM 699 C CA . GLU A 1 100 ? 22.933 -8.294 -12.253 1.00 94.12 100 GLU A CA 1
ATOM 700 C C . GLU A 1 100 ? 21.505 -8.698 -11.874 1.00 94.12 100 GLU A C 1
ATOM 702 O O . GLU A 1 100 ? 21.303 -9.776 -11.324 1.00 94.12 100 GLU A O 1
ATOM 707 N N . ASN A 1 101 ? 20.517 -7.859 -12.200 1.00 94.38 101 ASN A N 1
ATOM 708 C CA . ASN A 1 101 ? 19.099 -8.113 -11.937 1.00 94.38 101 ASN A CA 1
ATOM 709 C C . ASN A 1 101 ? 18.323 -8.498 -13.211 1.00 94.38 101 ASN A C 1
ATOM 711 O O . ASN A 1 101 ? 17.097 -8.419 -13.220 1.00 94.38 101 ASN A O 1
ATOM 715 N N . ALA A 1 102 ? 19.001 -8.872 -14.303 1.00 92.88 102 ALA A N 1
ATOM 716 C CA . ALA A 1 102 ? 18.355 -9.044 -15.606 1.00 92.88 102 ALA A CA 1
ATOM 717 C C . ALA A 1 102 ? 17.297 -10.153 -15.597 1.00 92.88 102 ALA A C 1
ATOM 719 O O . ALA A 1 102 ? 16.227 -9.980 -16.182 1.00 92.88 102 ALA A O 1
ATOM 720 N N . ASP A 1 103 ? 17.582 -11.259 -14.909 1.00 94.06 103 ASP A N 1
ATOM 721 C CA . ASP A 1 103 ? 16.657 -12.385 -14.778 1.00 94.06 103 ASP A CA 1
ATOM 722 C C . ASP A 1 103 ? 15.410 -11.982 -13.974 1.00 94.06 103 ASP A C 1
ATOM 724 O O . ASP A 1 103 ? 14.284 -12.178 -14.433 1.00 94.06 103 ASP A O 1
ATOM 728 N N . ASP A 1 104 ? 15.596 -11.307 -12.836 1.00 94.75 104 ASP A N 1
ATOM 729 C CA . ASP A 1 104 ? 14.490 -10.804 -12.012 1.00 94.75 104 ASP A CA 1
ATOM 730 C C . ASP A 1 104 ? 13.642 -9.766 -12.767 1.00 94.75 104 ASP A C 1
ATOM 732 O O . ASP A 1 104 ? 12.412 -9.750 -12.668 1.00 94.75 104 ASP A O 1
ATOM 736 N N . LEU A 1 105 ? 14.283 -8.899 -13.559 1.00 94.25 105 LEU A N 1
ATOM 737 C CA . LEU A 1 105 ? 13.596 -7.903 -14.378 1.00 94.25 105 LEU A CA 1
ATOM 738 C C . LEU A 1 105 ? 12.782 -8.567 -15.496 1.00 94.25 105 LEU A C 1
ATOM 740 O O . LEU A 1 105 ? 11.652 -8.151 -15.763 1.00 94.25 105 LEU A O 1
ATOM 744 N N . ALA A 1 106 ? 13.331 -9.601 -16.136 1.00 94.75 106 ALA A N 1
ATOM 745 C CA . ALA A 1 106 ? 12.635 -10.376 -17.155 1.00 94.75 106 ALA A CA 1
ATOM 746 C C . ALA A 1 106 ? 11.412 -11.092 -16.565 1.00 94.75 106 ALA A C 1
ATOM 748 O O . ALA A 1 106 ? 10.320 -11.000 -17.132 1.00 94.75 106 ALA A O 1
ATOM 749 N N . ASP A 1 107 ? 11.556 -11.709 -15.392 1.00 96.19 107 ASP A N 1
ATOM 750 C CA . ASP A 1 107 ? 10.458 -12.355 -14.672 1.00 96.19 107 ASP A CA 1
ATOM 751 C C . ASP A 1 107 ? 9.376 -11.353 -14.244 1.00 96.19 107 ASP A C 1
ATOM 753 O O . ASP A 1 107 ? 8.174 -11.636 -14.345 1.00 96.19 107 ASP A O 1
ATOM 757 N N . ALA A 1 108 ? 9.773 -10.154 -13.809 1.00 95.56 108 ALA A N 1
ATOM 758 C CA . ALA A 1 108 ? 8.848 -9.082 -13.460 1.00 95.56 108 ALA A CA 1
ATOM 759 C C . ALA A 1 108 ? 8.074 -8.581 -14.689 1.00 95.56 108 ALA A C 1
ATOM 761 O O . ALA A 1 108 ? 6.851 -8.439 -14.632 1.00 95.56 108 ALA A O 1
ATOM 762 N N . ILE A 1 109 ? 8.758 -8.365 -15.816 1.00 95.81 109 ILE A N 1
ATOM 763 C CA . ILE A 1 109 ? 8.134 -7.958 -17.081 1.00 95.81 109 ILE A CA 1
ATOM 764 C C . ILE A 1 109 ? 7.198 -9.051 -17.592 1.00 95.81 109 ILE A C 1
ATOM 766 O O . ILE A 1 109 ? 6.089 -8.746 -18.027 1.00 95.81 109 ILE A O 1
ATOM 770 N N . GLU A 1 110 ? 7.586 -10.323 -17.512 1.00 96.38 110 GLU A N 1
ATOM 771 C CA . GLU A 1 110 ? 6.710 -11.417 -17.914 1.00 96.38 110 GLU A CA 1
ATOM 772 C C . GLU A 1 110 ? 5.499 -11.539 -16.983 1.00 96.38 110 GLU A C 1
ATOM 774 O O . GLU A 1 110 ? 4.379 -11.771 -17.441 1.00 96.38 110 GLU A O 1
ATOM 779 N N . THR A 1 111 ? 5.681 -11.311 -15.686 1.00 95.69 111 THR A N 1
ATOM 780 C CA . THR A 1 111 ? 4.574 -11.252 -14.729 1.00 95.69 111 THR A CA 1
ATOM 781 C C . THR A 1 111 ? 3.618 -10.107 -15.056 1.00 95.69 111 THR A C 1
ATOM 783 O O . THR A 1 111 ? 2.408 -10.327 -15.117 1.00 95.69 111 THR A O 1
ATOM 786 N N . LEU A 1 112 ? 4.134 -8.914 -15.363 1.00 94.69 112 LEU A N 1
ATOM 787 C CA . LEU A 1 112 ? 3.329 -7.782 -15.827 1.00 94.69 112 LEU A CA 1
ATOM 788 C C . LEU A 1 112 ? 2.616 -8.092 -17.148 1.00 94.69 112 LEU A C 1
ATOM 790 O O . LEU A 1 112 ? 1.427 -7.811 -17.276 1.00 94.69 112 LEU A O 1
ATOM 794 N N . ALA A 1 113 ? 3.288 -8.733 -18.104 1.00 95.25 113 ALA A N 1
ATOM 795 C CA . ALA A 1 113 ? 2.693 -9.139 -19.374 1.00 95.25 113 ALA A CA 1
ATOM 796 C C . ALA A 1 113 ? 1.585 -10.186 -19.179 1.00 95.25 113 ALA A C 1
ATOM 798 O O . ALA A 1 113 ? 0.543 -10.120 -19.835 1.00 95.25 113 ALA A O 1
ATOM 799 N N . ARG A 1 114 ? 1.766 -11.136 -18.251 1.00 95.44 114 ARG A N 1
ATOM 800 C CA . ARG A 1 114 ? 0.732 -12.106 -17.860 1.00 95.44 114 ARG A CA 1
ATOM 801 C C . ARG A 1 114 ? -0.464 -11.407 -17.219 1.00 95.44 114 ARG A C 1
ATOM 803 O O . ARG A 1 114 ? -1.585 -11.698 -17.624 1.00 95.44 114 ARG A O 1
ATOM 810 N N . LEU A 1 115 ? -0.233 -10.471 -16.295 1.00 95.06 115 LEU A N 1
ATOM 811 C CA . LEU A 1 115 ? -1.278 -9.673 -15.637 1.00 95.06 115 LEU A CA 1
ATOM 812 C C . LEU A 1 115 ? -2.038 -8.781 -16.627 1.00 95.06 115 LEU A C 1
ATOM 814 O O . LEU A 1 115 ? -3.256 -8.642 -16.534 1.00 95.06 115 LEU A O 1
ATOM 818 N N . GLN A 1 116 ? -1.340 -8.195 -17.599 1.00 93.56 116 GLN A N 1
ATOM 819 C CA . GLN A 1 116 ? -1.962 -7.409 -18.660 1.00 93.56 116 GLN A CA 1
ATOM 820 C C . GLN A 1 116 ? -2.806 -8.300 -19.575 1.00 93.56 116 GLN A C 1
ATOM 822 O O . GLN A 1 116 ? -3.938 -7.964 -19.910 1.00 93.56 116 GLN A O 1
ATOM 827 N N . ARG A 1 117 ? -2.287 -9.474 -19.948 1.00 95.06 117 ARG A N 1
ATOM 828 C CA . ARG A 1 117 ? -2.988 -10.428 -20.814 1.00 95.06 117 ARG A CA 1
ATOM 829 C C . ARG A 1 117 ? -4.186 -11.092 -20.137 1.00 95.06 117 ARG A C 1
ATOM 831 O O . ARG A 1 117 ? -5.136 -11.440 -20.832 1.00 95.06 117 ARG A O 1
ATOM 838 N N . SER A 1 118 ? -4.155 -11.282 -18.820 1.00 95.56 118 SER A N 1
ATOM 839 C CA . SER A 1 118 ? -5.307 -11.770 -18.055 1.00 95.56 118 SER A CA 1
ATOM 840 C C . SER A 1 118 ? -6.357 -10.689 -17.793 1.00 95.56 118 SER A C 1
ATOM 842 O O . SER A 1 118 ? -7.427 -11.022 -17.295 1.00 95.56 118 SER A O 1
ATOM 844 N N . GLY A 1 119 ? -6.068 -9.419 -18.104 1.00 93.81 119 GLY A N 1
ATOM 845 C CA . GLY A 1 119 ? -6.922 -8.276 -17.767 1.00 93.81 119 GLY A CA 1
ATOM 846 C C . GLY A 1 119 ? -6.817 -7.836 -16.303 1.00 93.81 119 GLY A C 1
ATOM 847 O O . GLY A 1 119 ? -7.338 -6.792 -15.940 1.00 93.81 119 GLY A O 1
ATOM 848 N N . THR A 1 120 ? -6.071 -8.562 -15.468 1.00 92.44 120 THR A N 1
ATOM 849 C CA . THR A 1 120 ? -5.920 -8.259 -14.037 1.00 92.44 120 THR A CA 1
ATOM 850 C C . THR A 1 120 ? -5.240 -6.912 -13.796 1.00 92.44 120 THR A C 1
ATOM 852 O O . THR A 1 120 ? -5.525 -6.249 -12.805 1.00 92.44 120 THR A O 1
ATOM 855 N N . LEU A 1 121 ? -4.354 -6.478 -14.699 1.00 93.31 121 LEU A N 1
ATOM 856 C CA . LEU A 1 121 ? -3.774 -5.136 -14.622 1.00 93.31 121 LEU A CA 1
ATOM 857 C C . LEU A 1 121 ? -4.850 -4.044 -14.783 1.00 93.31 121 LEU A C 1
ATOM 859 O O . LEU A 1 121 ? -4.787 -3.030 -14.097 1.00 93.31 121 LEU A O 1
ATOM 863 N N . ASP A 1 122 ? -5.848 -4.276 -15.639 1.00 91.81 122 ASP A N 1
ATOM 864 C CA . ASP A 1 122 ? -6.987 -3.373 -15.848 1.00 91.81 122 ASP A CA 1
ATOM 865 C C . ASP A 1 122 ? -7.897 -3.351 -14.611 1.00 91.81 122 ASP A C 1
ATOM 867 O O . ASP A 1 122 ? -8.272 -2.282 -14.139 1.00 91.81 122 ASP A O 1
ATOM 871 N N . ASP A 1 123 ? -8.135 -4.515 -13.995 1.00 91.50 123 ASP A N 1
ATOM 872 C CA . ASP A 1 123 ? -8.879 -4.620 -12.732 1.00 91.50 123 ASP A CA 1
ATOM 873 C C . ASP A 1 123 ? -8.195 -3.850 -11.586 1.00 91.50 123 ASP A C 1
ATOM 875 O O . ASP A 1 123 ? -8.861 -3.191 -10.785 1.00 91.50 123 ASP A O 1
ATOM 879 N N . VAL A 1 124 ? -6.858 -3.898 -11.496 1.00 91.88 124 VAL A N 1
ATOM 880 C CA . VAL A 1 124 ? -6.086 -3.138 -10.494 1.00 91.88 124 VAL A CA 1
ATOM 881 C C . VAL A 1 124 ? -6.188 -1.634 -10.748 1.00 91.88 124 VAL A C 1
ATOM 883 O O . VAL A 1 124 ? -6.337 -0.862 -9.799 1.00 91.88 124 VAL A O 1
ATOM 886 N N . LEU A 1 125 ? -6.141 -1.200 -12.007 1.00 91.44 125 LEU A N 1
ATOM 887 C CA . LEU A 1 125 ? -6.334 0.207 -12.359 1.00 91.44 125 LEU A CA 1
ATOM 888 C C . LEU A 1 125 ? -7.764 0.665 -12.043 1.00 91.44 125 LEU A C 1
ATOM 890 O O . LEU A 1 125 ? -7.935 1.691 -11.391 1.00 91.44 125 LEU A O 1
ATOM 894 N N . ALA A 1 126 ? -8.775 -0.140 -12.372 1.00 89.06 126 ALA A N 1
ATOM 895 C CA . ALA A 1 126 ? -10.169 0.131 -12.031 1.00 89.06 126 ALA A CA 1
ATOM 896 C C . ALA A 1 126 ? -10.395 0.208 -10.509 1.00 89.06 126 ALA A C 1
ATOM 898 O O . ALA A 1 126 ? -11.140 1.062 -10.016 1.00 89.06 126 ALA A O 1
ATOM 899 N N . LEU A 1 127 ? -9.722 -0.650 -9.736 1.00 91.88 127 LEU A N 1
ATOM 900 C CA . LEU A 1 127 ? -9.718 -0.572 -8.277 1.00 91.88 127 LEU A CA 1
ATOM 901 C C . LEU A 1 127 ? -9.035 0.708 -7.785 1.00 91.88 127 LEU A C 1
ATOM 903 O O . LEU A 1 127 ? -9.514 1.312 -6.831 1.00 91.88 127 LEU A O 1
ATOM 907 N N . THR A 1 128 ? -7.949 1.136 -8.427 1.00 93.50 128 THR A N 1
ATOM 908 C CA . THR A 1 128 ? -7.224 2.364 -8.070 1.00 93.50 128 THR A CA 1
ATOM 909 C C . THR A 1 128 ? -8.074 3.606 -8.339 1.00 93.50 128 THR A C 1
ATOM 911 O O . THR A 1 128 ? -8.136 4.492 -7.489 1.00 93.50 128 THR A O 1
ATOM 914 N N . ASP A 1 129 ? -8.812 3.637 -9.449 1.00 88.12 129 ASP A N 1
ATOM 915 C CA . ASP A 1 129 ? -9.789 4.690 -9.745 1.00 88.12 129 ASP A CA 1
ATOM 916 C C . ASP A 1 129 ? -10.926 4.692 -8.717 1.00 88.12 129 ASP A C 1
ATOM 918 O O . ASP A 1 129 ? -11.296 5.738 -8.186 1.00 88.12 129 ASP A O 1
ATOM 922 N N . THR A 1 130 ? -11.436 3.512 -8.356 1.00 90.19 130 THR A N 1
ATOM 923 C CA . THR A 1 130 ? -12.457 3.373 -7.306 1.00 90.19 130 THR A CA 1
ATOM 924 C C . THR A 1 130 ? -11.927 3.845 -5.951 1.00 90.19 130 THR A C 1
ATOM 926 O O . THR A 1 130 ? -12.622 4.549 -5.223 1.00 90.19 130 THR A O 1
ATOM 929 N N . LEU A 1 131 ? -10.682 3.507 -5.612 1.00 88.88 131 LEU A N 1
ATOM 930 C CA . LEU A 1 131 ? -10.021 3.941 -4.386 1.00 88.88 131 LEU A CA 1
ATOM 931 C C . LEU A 1 131 ? -9.789 5.454 -4.388 1.00 88.88 131 LEU A C 1
ATOM 933 O O . LEU A 1 131 ? -9.957 6.094 -3.352 1.00 88.88 131 LEU A O 1
ATOM 937 N N . SER A 1 132 ? -9.462 6.040 -5.541 1.00 84.31 132 SER A N 1
ATOM 938 C CA . SER A 1 132 ? -9.357 7.487 -5.714 1.00 84.31 132 SER A CA 1
ATOM 939 C C . SER A 1 132 ? -10.711 8.167 -5.524 1.00 84.31 132 SER A C 1
ATOM 941 O O . SER A 1 132 ? -10.774 9.165 -4.817 1.00 84.31 132 SER A O 1
ATOM 943 N N . LEU A 1 133 ? -11.802 7.597 -6.045 1.00 82.75 133 LEU A N 1
ATOM 944 C CA . LEU A 1 133 ? -13.162 8.099 -5.818 1.00 82.75 133 LEU A CA 1
ATOM 945 C C . LEU A 1 133 ? -13.588 7.988 -4.353 1.00 82.75 133 LEU A C 1
ATOM 947 O O . LEU A 1 133 ? -14.203 8.911 -3.835 1.00 82.75 133 LEU A O 1
ATOM 951 N N . VAL A 1 134 ? -13.247 6.893 -3.670 1.00 82.31 134 VAL A N 1
ATOM 952 C CA . VAL A 1 134 ? -13.480 6.744 -2.225 1.00 82.31 134 VAL A CA 1
ATOM 953 C C . VAL A 1 134 ? -12.666 7.772 -1.444 1.00 82.31 134 VAL A C 1
ATOM 955 O O . VAL A 1 134 ? -13.205 8.425 -0.561 1.00 82.31 134 VAL A O 1
ATOM 958 N N . THR A 1 135 ? -11.396 7.968 -1.797 1.00 81.50 135 THR A N 1
ATOM 959 C CA . THR A 1 135 ? -10.513 8.946 -1.143 1.00 81.50 135 THR A CA 1
ATOM 960 C C . THR A 1 135 ? -10.976 10.380 -1.401 1.00 81.50 135 THR A C 1
ATOM 962 O O . THR A 1 135 ? -10.946 11.200 -0.495 1.00 81.50 135 THR A O 1
ATOM 965 N N . ALA A 1 136 ? -11.455 10.674 -2.611 1.00 76.38 136 ALA A N 1
ATOM 966 C CA . ALA A 1 136 ? -12.039 11.962 -2.964 1.00 76.38 136 ALA A CA 1
ATOM 967 C C . ALA A 1 136 ? -13.405 12.172 -2.304 1.00 76.38 136 ALA A C 1
ATOM 969 O O . ALA A 1 136 ? -13.739 13.290 -1.961 1.00 76.38 136 ALA A O 1
ATOM 970 N N . ALA A 1 137 ? -14.194 11.113 -2.107 1.00 74.12 137 ALA A N 1
ATOM 971 C CA . ALA A 1 137 ? -15.422 11.203 -1.334 1.00 74.12 137 ALA A CA 1
ATOM 972 C C . ALA A 1 137 ? -15.122 11.438 0.148 1.00 74.12 137 ALA A C 1
ATOM 974 O O . ALA A 1 137 ? -15.876 12.157 0.785 1.00 74.12 137 ALA A O 1
ATOM 975 N N . MET A 1 138 ? -14.033 10.883 0.698 1.00 76.50 138 MET A N 1
ATOM 976 C CA . MET A 1 138 ? -13.524 11.136 2.059 1.00 76.50 138 MET A CA 1
ATOM 977 C C . MET A 1 138 ? -12.963 12.561 2.237 1.00 76.50 138 MET A C 1
ATOM 979 O O . MET A 1 138 ? -11.895 12.747 2.815 1.00 76.50 138 MET A O 1
ATOM 983 N N . ASP A 1 139 ? -13.701 13.561 1.761 1.00 76.56 139 ASP A N 1
ATOM 984 C CA . ASP A 1 139 ? -13.415 14.979 1.920 1.00 76.56 139 ASP A CA 1
ATOM 985 C C . ASP A 1 139 ? -13.137 15.349 3.387 1.00 76.56 139 ASP A C 1
ATOM 987 O O . ASP A 1 139 ? -13.643 14.720 4.328 1.00 76.56 139 ASP A O 1
ATOM 991 N N . ASP A 1 140 ? -12.400 16.447 3.578 1.00 81.94 140 ASP A N 1
ATOM 992 C CA . ASP A 1 140 ? -12.042 17.000 4.893 1.00 81.94 140 ASP A CA 1
ATOM 993 C C . ASP A 1 140 ? -13.259 17.187 5.817 1.00 81.94 140 ASP A C 1
ATOM 995 O O . ASP A 1 140 ? -13.142 17.096 7.038 1.00 81.94 140 ASP A O 1
ATOM 999 N N . GLU A 1 141 ? -14.454 17.391 5.260 1.00 78.00 141 GLU A N 1
ATOM 1000 C CA . GLU A 1 141 ? -15.693 17.537 6.023 1.00 78.00 141 GLU A CA 1
ATOM 1001 C C . GLU A 1 141 ? -16.216 16.208 6.599 1.00 78.00 141 GLU A C 1
ATOM 1003 O O . GLU A 1 141 ? -16.716 16.175 7.728 1.00 78.00 141 GLU A O 1
ATOM 1008 N N . MET A 1 142 ? -16.049 15.084 5.892 1.00 82.12 142 MET A N 1
ATOM 1009 C CA . MET A 1 142 ? -16.308 13.758 6.469 1.00 82.12 142 MET A CA 1
ATOM 1010 C C . MET A 1 142 ? -15.233 13.372 7.482 1.00 82.12 142 MET A C 1
ATOM 1012 O O . MET A 1 142 ? -15.566 12.795 8.519 1.00 82.12 142 MET A O 1
ATOM 1016 N N . VAL A 1 143 ? -13.972 13.743 7.237 1.00 85.44 143 VAL A N 1
ATOM 1017 C CA . VAL A 1 143 ? -12.882 13.551 8.205 1.00 85.44 143 VAL A CA 1
ATOM 1018 C C . VAL A 1 143 ? -13.158 14.338 9.485 1.00 85.44 143 VAL A C 1
ATOM 1020 O O . VAL A 1 143 ? -13.109 13.754 10.562 1.00 85.44 143 VAL A O 1
ATOM 1023 N N . MET A 1 144 ? -13.551 15.612 9.401 1.00 86.12 144 MET A N 1
ATOM 1024 C CA . MET A 1 144 ? -13.912 16.408 10.581 1.00 86.12 144 MET A CA 1
ATOM 1025 C C . MET A 1 144 ? -15.122 15.844 11.327 1.00 86.12 144 MET A C 1
ATOM 1027 O O . MET A 1 144 ? -15.108 15.809 12.556 1.00 86.12 144 MET A O 1
ATOM 1031 N N . ASN A 1 145 ? -16.154 15.365 10.624 1.00 86.12 145 ASN A N 1
ATOM 1032 C CA . ASN A 1 145 ? -17.307 14.729 11.270 1.00 86.12 145 ASN A CA 1
ATOM 1033 C C . ASN A 1 145 ? -16.936 13.404 11.954 1.00 86.12 145 ASN A C 1
ATOM 1035 O O . ASN A 1 145 ? -17.427 13.117 13.050 1.00 86.12 145 ASN A O 1
ATOM 1039 N N . LEU A 1 146 ? -16.046 12.611 11.351 1.00 86.88 146 LEU A N 1
ATOM 1040 C CA . LEU A 1 146 ? -15.513 11.397 11.963 1.00 86.88 146 LEU A CA 1
ATOM 1041 C C . LEU A 1 146 ? -14.630 11.724 13.167 1.00 86.88 146 LEU A C 1
ATOM 1043 O O . LEU A 1 146 ? -14.757 11.067 14.192 1.00 86.88 146 LEU A O 1
ATOM 1047 N N . THR A 1 147 ? -13.786 12.753 13.086 1.00 91.31 147 THR A N 1
ATOM 1048 C CA . THR A 1 147 ? -12.995 13.242 14.220 1.00 91.31 147 THR A CA 1
ATOM 1049 C C . THR A 1 147 ? -13.905 13.733 15.338 1.00 91.31 147 THR A C 1
ATOM 1051 O O . THR A 1 147 ? -13.717 13.325 16.474 1.00 91.31 147 THR A O 1
ATOM 1054 N N . ALA A 1 148 ? -14.939 14.522 15.041 1.00 87.19 148 ALA A N 1
ATOM 1055 C CA . ALA A 1 148 ? -15.895 14.996 16.040 1.00 87.19 148 ALA A CA 1
ATOM 1056 C C . ALA A 1 148 ? -16.662 13.837 16.696 1.00 87.19 148 ALA A C 1
ATOM 1058 O O . ALA A 1 148 ? -16.837 13.811 17.913 1.00 87.19 148 ALA A O 1
ATOM 1059 N N . THR A 1 149 ? -17.084 12.848 15.908 1.00 88.31 149 THR A N 1
ATOM 1060 C CA . THR A 1 149 ? -17.738 11.638 16.425 1.00 88.31 149 THR A CA 1
ATOM 1061 C C . THR A 1 149 ? -16.764 10.789 17.242 1.00 88.31 149 THR A C 1
ATOM 1063 O O . THR A 1 149 ? -17.126 10.302 18.307 1.00 88.31 149 THR A O 1
ATOM 1066 N N . GLY A 1 150 ? -15.518 10.655 16.788 1.00 88.88 150 GLY A N 1
ATOM 1067 C CA . GLY A 1 150 ? -14.444 9.947 17.477 1.00 88.88 150 GLY A CA 1
ATOM 1068 C C . GLY A 1 150 ? -14.049 10.611 18.793 1.00 88.88 150 GLY A C 1
ATOM 1069 O O . GLY A 1 150 ? -13.846 9.910 19.773 1.00 88.88 150 GLY A O 1
ATOM 1070 N N . SER A 1 151 ? -14.024 11.944 18.855 1.00 89.00 151 SER A N 1
ATOM 1071 C CA . SER A 1 151 ? -13.810 12.700 20.091 1.00 89.00 151 SER A CA 1
ATOM 1072 C C . SER A 1 151 ? -14.956 12.490 21.073 1.00 89.00 151 SER A C 1
ATOM 1074 O O . SER A 1 151 ? -14.703 12.152 22.219 1.00 89.00 151 SER A O 1
ATOM 1076 N N . ARG A 1 152 ? -16.213 12.582 20.619 1.00 89.19 152 ARG A N 1
ATOM 1077 C CA . ARG A 1 152 ? -17.385 12.313 21.472 1.00 89.19 152 ARG A CA 1
ATOM 1078 C C . ARG A 1 152 ? -17.410 10.875 21.988 1.00 89.19 152 ARG A C 1
ATOM 1080 O O . ARG A 1 152 ? -17.735 10.642 23.146 1.00 89.19 152 ARG A O 1
ATOM 1087 N N . LEU A 1 153 ? -17.067 9.907 21.138 1.00 87.94 153 LEU A N 1
ATOM 1088 C CA . LEU A 1 153 ? -16.997 8.502 21.530 1.00 87.94 153 LEU A CA 1
ATOM 1089 C C . LEU A 1 153 ? -15.807 8.228 22.459 1.00 87.94 153 LEU A C 1
ATOM 1091 O O . LEU A 1 153 ? -15.934 7.424 23.374 1.00 87.94 153 LEU A O 1
ATOM 1095 N N . GLY A 1 154 ? -14.677 8.902 22.244 1.00 88.25 154 GLY A N 1
ATOM 1096 C CA . GLY A 1 154 ? -13.506 8.839 23.115 1.00 88.25 154 GLY A CA 1
ATOM 1097 C C . GLY A 1 154 ? -13.783 9.418 24.497 1.00 88.25 154 GLY A C 1
ATOM 1098 O O . GLY A 1 154 ? -13.417 8.808 25.489 1.00 88.25 154 GLY A O 1
ATOM 1099 N N . GLU A 1 155 ? -14.502 10.534 24.570 1.00 87.06 155 GLU A N 1
ATOM 1100 C CA . GLU A 1 155 ? -14.893 11.167 25.833 1.00 87.06 155 GLU A CA 1
ATOM 1101 C C . GLU A 1 155 ? -15.937 10.337 26.594 1.00 87.06 155 GLU A C 1
ATOM 1103 O O . GLU A 1 155 ? -15.851 10.183 27.812 1.00 87.06 155 GLU A O 1
ATOM 1108 N N . LEU A 1 156 ? -16.865 9.693 25.876 1.00 86.81 156 LEU A N 1
ATOM 1109 C CA . LEU A 1 156 ? -17.766 8.704 26.467 1.00 86.81 156 LEU A CA 1
ATOM 1110 C C . LEU A 1 156 ? -17.010 7.465 26.968 1.00 86.81 156 LEU A C 1
ATOM 1112 O O . LEU A 1 156 ? -17.347 6.931 28.020 1.00 86.81 156 LEU A O 1
ATOM 1116 N N . ALA A 1 157 ? -16.006 6.995 26.224 1.00 87.06 157 ALA A N 1
ATOM 1117 C CA . ALA A 1 157 ? -15.178 5.865 26.634 1.00 87.06 157 ALA A CA 1
ATOM 1118 C C . ALA A 1 157 ? -14.330 6.197 27.869 1.00 87.06 157 ALA A C 1
ATOM 1120 O O . ALA A 1 157 ? -14.213 5.349 28.746 1.00 87.06 157 ALA A O 1
ATOM 1121 N N . ASP A 1 158 ? -13.794 7.414 27.962 1.00 87.19 158 ASP A N 1
ATOM 1122 C CA . ASP A 1 158 ? -13.054 7.901 29.131 1.00 87.19 158 ASP A CA 1
ATOM 1123 C C . ASP A 1 158 ? -13.977 8.011 30.355 1.00 87.19 158 ASP A C 1
ATOM 1125 O O . ASP A 1 158 ? -13.680 7.466 31.412 1.00 87.19 158 ASP A O 1
ATOM 1129 N N . THR A 1 159 ? -15.178 8.574 30.169 1.00 86.19 159 THR A N 1
ATOM 1130 C CA . THR A 1 159 ? -16.223 8.630 31.208 1.00 86.19 159 THR A CA 1
ATOM 1131 C C . THR A 1 159 ? -16.652 7.235 31.669 1.00 86.19 159 THR A C 1
ATOM 1133 O O . THR A 1 159 ? -16.883 7.014 32.850 1.00 86.19 159 THR A O 1
ATOM 1136 N N . ALA A 1 160 ? -16.773 6.272 30.753 1.00 84.00 160 ALA A N 1
ATOM 1137 C CA . ALA A 1 160 ? -17.131 4.895 31.093 1.00 84.00 160 ALA A CA 1
ATOM 1138 C C . ALA A 1 160 ? -15.970 4.103 31.720 1.00 84.00 160 ALA A C 1
ATOM 1140 O O . ALA A 1 160 ? -16.218 3.091 32.375 1.00 84.00 160 ALA A O 1
ATOM 1141 N N . ALA A 1 161 ? -14.724 4.527 31.490 1.00 85.31 161 ALA A N 1
ATOM 1142 C CA . ALA A 1 161 ? -13.524 3.943 32.080 1.00 85.31 161 ALA A CA 1
ATOM 1143 C C . ALA A 1 161 ? -13.209 4.504 33.475 1.00 85.31 161 ALA A C 1
ATOM 1145 O O . ALA A 1 161 ? -12.379 3.922 34.172 1.00 85.31 161 ALA A O 1
ATOM 1146 N N . ASP A 1 162 ? -13.860 5.597 33.880 1.00 91.50 162 ASP A N 1
ATOM 1147 C CA . ASP A 1 162 ? -13.796 6.125 35.239 1.00 91.50 162 ASP A CA 1
ATOM 1148 C C . ASP A 1 162 ? -14.250 5.062 36.255 1.00 91.50 162 ASP A C 1
ATOM 1150 O O . ASP A 1 162 ? -15.298 4.431 36.088 1.00 91.50 162 ASP A O 1
ATOM 1154 N N . ASP A 1 163 ? -13.448 4.841 37.300 1.00 90.50 163 ASP A N 1
ATOM 1155 C CA . ASP A 1 163 ? -13.658 3.767 38.278 1.00 90.50 163 ASP A CA 1
ATOM 1156 C C . ASP A 1 163 ? -15.016 3.881 39.000 1.00 90.50 163 ASP A C 1
ATOM 1158 O O . ASP A 1 163 ? -15.652 2.859 39.288 1.00 90.50 163 ASP A O 1
ATOM 1162 N N . ASP A 1 164 ? -15.498 5.103 39.264 1.00 89.19 164 ASP A N 1
ATOM 1163 C CA . ASP A 1 164 ? -16.778 5.330 39.941 1.00 89.19 164 ASP A CA 1
ATOM 1164 C C . ASP A 1 164 ? -17.961 5.010 39.008 1.00 89.19 164 ASP A C 1
ATOM 1166 O O . ASP A 1 164 ? -18.950 4.389 39.421 1.00 89.19 164 ASP A O 1
ATOM 1170 N N . VAL A 1 165 ? -17.851 5.374 37.725 1.00 89.12 165 VAL A N 1
ATOM 1171 C CA . VAL A 1 165 ? -18.863 5.071 36.697 1.00 89.12 165 VAL A CA 1
ATOM 1172 C C . VAL A 1 165 ? -18.883 3.577 36.379 1.00 89.12 165 VAL A C 1
ATOM 1174 O O . VAL A 1 165 ? -19.953 2.959 36.373 1.00 89.12 165 VAL A O 1
ATOM 1177 N N . ALA A 1 166 ? -17.713 2.976 36.168 1.00 90.69 166 ALA A N 1
ATOM 1178 C CA . ALA A 1 166 ? -17.561 1.554 35.896 1.00 90.69 166 ALA A CA 1
ATOM 1179 C C . ALA A 1 166 ? -18.117 0.703 37.048 1.00 90.69 166 ALA A C 1
ATOM 1181 O O . ALA A 1 166 ? -18.919 -0.204 36.810 1.00 90.69 166 ALA A O 1
ATOM 1182 N N . GLY A 1 167 ? -17.780 1.040 38.299 1.00 90.06 167 GLY A N 1
ATOM 1183 C CA . GLY A 1 167 ? -18.293 0.343 39.481 1.00 90.06 167 GLY A CA 1
ATOM 1184 C C . GLY A 1 167 ? -19.808 0.495 39.665 1.00 90.06 167 GLY A C 1
ATOM 1185 O O . GLY A 1 167 ? -20.499 -0.459 40.047 1.00 90.06 167 GLY A O 1
ATOM 1186 N N . GLY A 1 168 ? -20.360 1.671 39.346 1.00 89.00 168 GLY A N 1
ATOM 1187 C CA . GLY A 1 168 ? -21.806 1.906 39.345 1.00 89.00 168 GLY A CA 1
ATOM 1188 C C . GLY A 1 168 ? -22.544 1.064 38.298 1.00 89.00 168 GLY A C 1
ATOM 1189 O O . GLY A 1 168 ? -23.566 0.443 38.607 1.00 89.00 168 GLY A O 1
ATOM 1190 N N . LEU A 1 169 ? -22.006 0.993 37.077 1.00 90.75 169 LEU A N 1
ATOM 1191 C CA . LEU A 1 169 ? -22.554 0.184 35.986 1.00 90.75 169 LEU A CA 1
ATOM 1192 C C . LEU A 1 169 ? -22.446 -1.317 36.271 1.00 90.75 169 LEU A C 1
ATOM 1194 O O . LEU A 1 169 ? -23.415 -2.042 36.055 1.00 90.75 169 LEU A O 1
ATOM 1198 N N . GLU A 1 170 ? -21.319 -1.790 36.806 1.00 92.94 170 GLU A N 1
ATOM 1199 C CA . GLU A 1 170 ? -21.147 -3.185 37.228 1.00 92.94 170 GLU A CA 1
ATOM 1200 C C . GLU A 1 170 ? -22.171 -3.571 38.303 1.00 92.94 170 GLU A C 1
ATOM 1202 O O . GLU A 1 170 ? -22.825 -4.614 38.202 1.00 92.94 170 GLU A O 1
ATOM 1207 N N . SER A 1 171 ? -22.379 -2.698 39.292 1.00 90.50 171 SER A N 1
ATOM 1208 C CA . SER A 1 171 ? -23.375 -2.901 40.349 1.00 90.50 171 SER A CA 1
ATOM 1209 C C . SER A 1 171 ? -24.797 -2.970 39.785 1.00 90.50 171 SER A C 1
ATOM 1211 O O . SER A 1 171 ? -25.578 -3.838 40.176 1.00 90.50 171 SER A O 1
ATOM 1213 N N . MET A 1 172 ? -25.137 -2.095 38.832 1.00 90.69 172 MET A N 1
ATOM 1214 C CA . MET A 1 172 ? -26.429 -2.139 38.140 1.00 90.69 172 MET A CA 1
ATOM 1215 C C . MET A 1 172 ? -26.609 -3.415 37.321 1.00 90.69 172 MET A C 1
ATOM 1217 O O . MET A 1 172 ? -27.657 -4.048 37.414 1.00 90.69 172 MET A O 1
ATOM 1221 N N . LEU A 1 173 ? -25.615 -3.798 36.519 1.00 93.50 173 LEU A N 1
ATOM 1222 C CA . LEU A 1 173 ? -25.681 -4.994 35.678 1.00 93.50 173 LEU A CA 1
ATOM 1223 C C . LEU A 1 173 ? -25.793 -6.264 36.523 1.00 93.50 173 LEU A C 1
ATOM 1225 O O . LEU A 1 173 ? -26.587 -7.145 36.195 1.00 93.50 173 LEU A O 1
ATOM 1229 N N . THR A 1 174 ? -25.070 -6.323 37.642 1.00 94.06 174 THR A N 1
ATOM 1230 C CA . THR A 1 174 ? -25.185 -7.403 38.630 1.00 94.06 174 THR A CA 1
ATOM 1231 C C . THR A 1 174 ? -26.596 -7.457 39.208 1.00 94.06 174 THR A C 1
ATOM 1233 O O . THR A 1 174 ? -27.235 -8.506 39.157 1.00 94.06 174 THR A O 1
ATOM 1236 N N . ALA A 1 175 ? -27.137 -6.320 39.660 1.00 90.31 175 ALA A N 1
ATOM 1237 C CA . ALA A 1 175 ? -28.495 -6.246 40.196 1.00 90.31 175 ALA A CA 1
ATOM 1238 C C . ALA A 1 175 ? -29.569 -6.626 39.156 1.00 90.31 175 ALA A C 1
ATOM 1240 O O . ALA A 1 175 ? -30.558 -7.274 39.495 1.00 90.31 175 ALA A O 1
ATOM 1241 N N . VAL A 1 176 ? -29.382 -6.261 37.882 1.00 92.06 176 VAL A N 1
ATOM 1242 C CA . VAL A 1 176 ? -30.265 -6.671 36.776 1.00 92.06 176 VAL A CA 1
ATOM 1243 C C . VAL A 1 176 ? -30.169 -8.176 36.524 1.00 92.06 176 VAL A C 1
ATOM 1245 O O . VAL A 1 176 ? -31.202 -8.817 36.333 1.00 92.06 176 VAL A O 1
ATOM 1248 N N . GLY A 1 177 ? -28.962 -8.748 36.551 1.00 89.81 177 GLY A N 1
ATOM 1249 C CA . GLY A 1 177 ? -28.742 -10.190 36.444 1.00 89.81 177 GLY A CA 1
ATOM 1250 C C . GLY A 1 177 ? -29.485 -10.953 37.539 1.00 89.81 177 GLY A C 1
ATOM 1251 O O . GLY A 1 177 ? -30.334 -11.792 37.235 1.00 89.81 177 GLY A O 1
ATOM 1252 N N . GLU A 1 178 ? -29.268 -10.570 38.797 1.00 89.19 178 GLU A N 1
ATOM 1253 C CA . GLU A 1 178 ? -29.935 -11.153 39.968 1.00 89.19 178 GLU A CA 1
ATOM 1254 C C . GLU A 1 178 ? -31.466 -11.015 39.908 1.00 89.19 178 GLU A C 1
ATOM 1256 O O . GLU A 1 178 ? -32.198 -11.957 40.226 1.00 89.19 178 GLU A O 1
ATOM 1261 N N . ALA A 1 179 ? -31.969 -9.859 39.463 1.00 86.12 179 ALA A N 1
ATOM 1262 C CA . ALA A 1 179 ? -33.400 -9.627 39.297 1.00 86.12 179 ALA A CA 1
ATOM 1263 C C . ALA A 1 179 ? -34.005 -10.453 38.148 1.00 86.12 179 ALA A C 1
ATOM 1265 O O . ALA A 1 179 ? -35.149 -10.891 38.248 1.00 86.12 179 ALA A O 1
ATOM 1266 N N . SER A 1 180 ? -33.257 -10.686 37.063 1.00 83.19 180 SER A N 1
ATOM 1267 C CA . SER A 1 180 ? -33.725 -11.463 35.905 1.00 83.19 180 SER A CA 1
ATOM 1268 C C . SER A 1 180 ? -33.840 -12.964 36.195 1.00 83.19 180 SER A C 1
ATOM 1270 O O . SER A 1 180 ? -34.737 -13.630 35.676 1.00 83.19 180 SER A O 1
ATOM 1272 N N . GLU A 1 181 ? -32.975 -13.492 37.064 1.00 83.44 181 GLU A N 1
ATOM 1273 C CA . GLU A 1 181 ? -33.026 -14.883 37.523 1.00 83.44 181 GLU A CA 1
ATOM 1274 C C . GLU A 1 181 ? -34.199 -15.129 38.484 1.00 83.44 181 GLU A C 1
ATOM 1276 O O . GLU A 1 181 ? -34.719 -16.246 38.582 1.00 83.44 181 GLU A O 1
ATOM 1281 N N . GLN A 1 182 ? -34.681 -14.077 39.153 1.00 73.88 182 GLN A N 1
ATOM 1282 C CA . GLN A 1 182 ? -35.854 -14.125 40.021 1.00 73.88 182 GLN A CA 1
ATOM 1283 C C . GLN A 1 182 ? -37.152 -14.149 39.205 1.00 73.88 182 GLN A C 1
ATOM 1285 O O . GLN A 1 182 ? -37.900 -13.180 39.107 1.00 73.88 182 GLN A O 1
ATOM 1290 N N . SER A 1 183 ? -37.479 -15.330 38.679 1.00 57.91 183 SER A N 1
ATOM 1291 C CA . SER A 1 183 ? -38.811 -15.664 38.157 1.00 57.91 183 SER A CA 1
ATOM 1292 C C . SER A 1 183 ? -39.809 -15.907 39.304 1.00 57.91 183 SER A C 1
ATOM 1294 O O . SER A 1 183 ? -40.333 -17.007 39.459 1.00 57.91 183 SER A O 1
ATOM 1296 N N . GLY A 1 184 ? -40.013 -14.916 40.176 1.00 61.84 184 GLY A N 1
ATOM 1297 C CA . GLY A 1 184 ? -40.937 -15.017 41.312 1.00 61.84 184 GLY A CA 1
ATOM 1298 C C . GLY A 1 184 ? -42.376 -14.640 40.946 1.00 61.84 184 GLY A C 1
ATOM 1299 O O . GLY A 1 184 ? -42.593 -13.747 40.124 1.00 61.84 184 GLY A O 1
ATOM 1300 N N . GLU A 1 185 ? -43.374 -15.284 41.568 1.00 64.44 185 GLU A N 1
ATOM 1301 C CA . GLU A 1 185 ? -44.776 -14.865 41.450 1.00 64.44 185 GLU A CA 1
ATOM 1302 C C . GLU A 1 185 ? -44.945 -13.369 41.754 1.00 64.44 185 GLU A C 1
ATOM 1304 O O . GLU A 1 185 ? -44.410 -12.849 42.735 1.00 64.44 185 GLU A O 1
ATOM 1309 N N . THR A 1 186 ? -45.751 -12.676 40.941 1.00 71.50 186 THR A N 1
ATOM 1310 C CA . THR A 1 186 ? -46.070 -11.264 41.168 1.00 71.50 186 THR A CA 1
ATOM 1311 C C . THR A 1 186 ? -46.638 -11.087 42.581 1.00 71.50 186 THR A C 1
ATOM 1313 O O . THR A 1 186 ? -47.658 -11.706 42.908 1.00 71.50 186 THR A O 1
ATOM 1316 N N . PRO A 1 187 ? -46.018 -10.254 43.438 1.00 78.12 187 PRO A N 1
ATOM 1317 C CA . PRO A 1 187 ? -46.489 -10.083 44.801 1.00 78.12 187 PRO A CA 1
ATOM 1318 C C . PRO A 1 187 ? -47.916 -9.526 44.797 1.00 78.12 187 PRO A C 1
ATOM 1320 O O . PRO A 1 187 ? -48.221 -8.546 44.119 1.00 78.12 187 PRO A O 1
ATOM 1323 N N . GLY A 1 188 ? -48.809 -10.144 45.577 1.00 85.50 188 GLY A N 1
ATOM 1324 C CA . GLY A 1 188 ? -50.161 -9.620 45.785 1.00 85.50 188 GLY A CA 1
ATOM 1325 C C . GLY A 1 188 ? -50.152 -8.247 46.477 1.00 85.50 188 GLY A C 1
ATOM 1326 O O . GLY A 1 188 ? -49.122 -7.795 46.974 1.00 85.50 188 GLY A O 1
ATOM 1327 N N . LEU A 1 189 ? -51.316 -7.596 46.590 1.00 87.94 189 LEU A N 1
ATOM 1328 C CA . LEU A 1 189 ? -51.451 -6.220 47.115 1.00 87.94 189 LEU A CA 1
ATOM 1329 C C . LEU A 1 189 ? -50.742 -5.980 48.466 1.00 87.94 189 LEU A C 1
ATOM 1331 O O . LEU A 1 189 ? -50.121 -4.939 48.672 1.00 87.94 189 LEU A O 1
ATOM 1335 N N . VAL A 1 190 ? -50.801 -6.954 49.380 1.00 88.62 190 VAL A N 1
ATOM 1336 C CA . VAL A 1 190 ? -50.116 -6.882 50.685 1.00 88.62 190 VAL A CA 1
ATOM 1337 C C . VAL A 1 190 ? -48.600 -7.040 50.536 1.00 88.62 190 VAL A C 1
ATOM 1339 O O . VAL A 1 190 ? -47.844 -6.344 51.210 1.00 88.62 190 VAL A O 1
ATOM 1342 N N . GLY A 1 191 ? -48.151 -7.913 49.631 1.00 84.81 191 GLY A N 1
ATOM 1343 C CA . GLY A 1 191 ? -46.735 -8.101 49.317 1.00 84.81 191 GLY A CA 1
ATOM 1344 C C . GLY A 1 191 ? -46.112 -6.838 48.727 1.00 84.81 191 GLY A C 1
ATOM 1345 O O . GLY A 1 191 ? -45.020 -6.459 49.129 1.00 84.81 191 GLY A O 1
ATOM 1346 N N . MET A 1 192 ? -46.847 -6.119 47.877 1.00 85.69 192 MET A N 1
ATOM 1347 C CA . MET A 1 192 ? -46.398 -4.852 47.294 1.00 85.69 192 MET A CA 1
ATOM 1348 C C . MET A 1 192 ? -46.265 -3.738 48.347 1.00 85.69 192 MET A C 1
ATOM 1350 O O . MET A 1 192 ? -45.275 -3.008 48.370 1.00 85.69 192 MET A O 1
ATOM 1354 N N . ALA A 1 193 ? -47.223 -3.639 49.276 1.00 89.38 193 ALA A N 1
ATOM 1355 C CA . ALA A 1 193 ? -47.144 -2.694 50.391 1.00 89.38 193 ALA A CA 1
ATOM 1356 C C . ALA A 1 193 ? -45.987 -3.013 51.354 1.00 89.38 193 ALA A C 1
ATOM 1358 O O . ALA A 1 193 ? -45.385 -2.101 51.926 1.00 89.38 193 ALA A O 1
ATOM 1359 N N . ASN A 1 194 ? -45.673 -4.300 51.533 1.00 87.00 194 ASN A N 1
ATOM 1360 C CA . ASN A 1 194 ? -44.547 -4.724 52.356 1.00 87.00 194 ASN A CA 1
ATOM 1361 C C . ASN A 1 194 ? -43.205 -4.483 51.646 1.00 87.00 194 ASN A C 1
ATOM 1363 O O . ASN A 1 194 ? -42.285 -3.973 52.274 1.00 87.00 194 ASN A O 1
ATOM 1367 N N . ALA A 1 195 ? -43.130 -4.728 50.333 1.00 87.31 195 ALA A N 1
ATOM 1368 C CA . ALA A 1 195 ? -41.966 -4.414 49.502 1.00 87.31 195 ALA A CA 1
ATOM 1369 C C . ALA A 1 195 ? -41.642 -2.911 49.525 1.00 87.31 195 ALA A C 1
ATOM 1371 O O . ALA A 1 195 ? -40.510 -2.524 49.768 1.00 87.31 195 ALA A O 1
ATOM 1372 N N . LEU A 1 196 ? -42.642 -2.029 49.427 1.00 88.69 196 LEU A N 1
ATOM 1373 C CA . LEU A 1 196 ? -42.428 -0.579 49.569 1.00 88.69 196 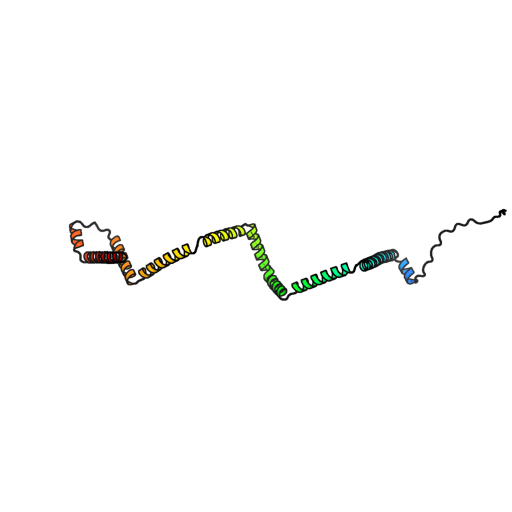LEU A CA 1
ATOM 1374 C C . LEU A 1 196 ? -41.906 -0.158 50.958 1.00 88.69 196 LEU A C 1
ATOM 1376 O O . LEU A 1 196 ? -41.344 0.928 51.123 1.00 88.69 196 LEU A O 1
ATOM 1380 N N . ARG A 1 197 ? -42.114 -0.984 51.988 1.00 90.06 197 ARG A N 1
ATOM 1381 C CA . ARG A 1 197 ? -41.599 -0.740 53.342 1.00 90.06 197 ARG A CA 1
ATOM 1382 C C . ARG A 1 197 ? -40.227 -1.351 53.590 1.00 90.06 197 ARG A C 1
ATOM 1384 O O . ARG A 1 197 ? -39.596 -0.943 54.573 1.00 90.06 197 ARG A O 1
ATOM 1391 N N . ASP A 1 198 ? -39.783 -2.246 52.724 1.00 92.38 198 ASP A N 1
ATOM 1392 C CA . ASP A 1 198 ? -38.506 -2.926 52.818 1.00 92.38 198 ASP A CA 1
ATOM 1393 C C . ASP A 1 198 ? -37.330 -1.923 52.743 1.00 92.38 198 ASP A C 1
ATOM 1395 O O . ASP A 1 198 ? -37.362 -0.980 51.941 1.00 92.38 198 ASP A O 1
ATOM 1399 N N . PRO A 1 199 ? -36.323 -2.038 53.630 1.00 91.56 199 PRO A N 1
ATOM 1400 C CA . PRO A 1 199 ? -35.193 -1.116 53.661 1.00 91.56 199 PRO A CA 1
ATOM 1401 C C . PRO A 1 199 ? -34.352 -1.136 52.381 1.00 91.56 199 PRO A C 1
ATOM 1403 O O . PRO A 1 199 ? -33.856 -0.074 52.002 1.00 91.56 199 PRO A O 1
ATOM 1406 N N . ASP A 1 200 ? -34.215 -2.272 51.699 1.00 89.25 200 ASP A N 1
ATOM 1407 C CA . ASP A 1 200 ? -33.406 -2.373 50.481 1.00 89.25 200 ASP A CA 1
ATOM 1408 C C . ASP A 1 200 ? -34.150 -1.751 49.292 1.00 89.25 200 ASP A C 1
ATOM 1410 O O . ASP A 1 200 ? -33.583 -0.945 48.549 1.00 89.25 200 ASP A O 1
ATOM 1414 N N . THR A 1 201 ? -35.467 -1.969 49.212 1.00 90.19 201 THR A N 1
ATOM 1415 C CA . THR A 1 201 ? -36.337 -1.295 48.227 1.00 90.19 201 THR A CA 1
ATOM 1416 C C . THR A 1 201 ? -36.305 0.230 48.380 1.00 90.19 201 THR A C 1
ATOM 1418 O O . THR A 1 201 ? -36.237 0.966 47.393 1.00 90.19 201 THR A O 1
ATOM 1421 N N . LYS A 1 202 ? -36.295 0.739 49.619 1.00 92.81 202 LYS A N 1
ATOM 1422 C CA . LYS A 1 202 ? -36.164 2.181 49.890 1.00 92.81 202 LYS A CA 1
ATOM 1423 C C . LYS A 1 202 ? -34.818 2.749 49.452 1.00 92.81 202 LYS A C 1
ATOM 1425 O O . LYS A 1 202 ? -34.787 3.884 48.981 1.00 92.81 202 LYS A O 1
ATOM 1430 N N . ARG A 1 203 ? -33.721 1.997 49.605 1.00 89.94 203 ARG A N 1
ATOM 1431 C CA . ARG A 1 203 ? -32.398 2.432 49.128 1.00 89.94 203 ARG A CA 1
ATOM 1432 C C . ARG A 1 203 ? -32.366 2.529 47.605 1.00 89.94 203 ARG A C 1
ATOM 1434 O O . ARG A 1 203 ? -31.926 3.555 47.096 1.00 89.94 203 ARG A O 1
ATOM 1441 N N . GLY A 1 204 ? -32.903 1.534 46.896 1.00 89.12 204 GLY A N 1
ATOM 1442 C CA . GLY A 1 204 ? -33.009 1.568 45.433 1.00 89.12 204 GLY A CA 1
ATOM 1443 C C . GLY A 1 204 ? -33.850 2.747 44.926 1.00 89.12 204 GLY A C 1
ATOM 1444 O O . GLY A 1 204 ? -33.412 3.498 44.060 1.00 89.12 204 GLY A O 1
ATOM 1445 N N . LEU A 1 205 ? -35.023 2.982 45.525 1.00 91.44 205 LEU A N 1
ATOM 1446 C CA . LEU A 1 205 ? -35.865 4.149 45.215 1.00 91.44 205 LEU A CA 1
ATOM 1447 C C . LEU A 1 205 ? -35.168 5.483 45.512 1.00 91.44 205 LEU A C 1
ATOM 1449 O O . LEU A 1 205 ? -35.308 6.431 44.742 1.00 91.44 205 LEU A O 1
ATOM 1453 N N . GLY A 1 206 ? -34.412 5.560 46.609 1.00 91.81 206 GLY A N 1
ATOM 1454 C CA . GLY A 1 206 ? -33.605 6.733 46.942 1.00 91.81 206 GLY A CA 1
ATOM 1455 C C . GLY A 1 206 ? -32.526 7.014 45.896 1.00 91.81 206 GLY A C 1
ATOM 1456 O O . GLY A 1 206 ? -32.365 8.161 45.489 1.00 91.81 206 GLY A O 1
ATOM 1457 N N . PHE A 1 207 ? -31.847 5.973 45.410 1.00 89.94 207 PHE A N 1
ATOM 1458 C CA . PHE A 1 207 ? -30.875 6.086 44.324 1.00 89.94 207 PHE A CA 1
ATOM 1459 C C . PHE A 1 207 ? -31.525 6.578 43.018 1.00 89.94 207 PHE A C 1
ATOM 1461 O O . PHE A 1 207 ? -31.019 7.508 42.400 1.00 89.94 207 PHE A O 1
ATOM 1468 N N . LEU A 1 208 ? -32.683 6.028 42.631 1.00 91.56 208 LEU A N 1
ATOM 1469 C CA . LEU A 1 208 ? -33.408 6.467 41.428 1.00 91.56 208 LEU A CA 1
ATOM 1470 C C . LEU A 1 208 ? -33.851 7.934 41.508 1.00 91.56 208 LEU A C 1
ATOM 1472 O O . LEU A 1 208 ? -33.778 8.657 40.517 1.00 91.56 208 LEU A O 1
ATOM 1476 N N . LEU A 1 209 ? -34.294 8.383 42.684 1.00 93.44 209 LEU A N 1
ATOM 1477 C CA . LEU A 1 209 ? -34.649 9.784 42.910 1.00 93.44 209 LEU A CA 1
ATOM 1478 C C . LEU A 1 209 ? -33.425 10.702 42.840 1.00 93.44 209 LEU A C 1
ATOM 1480 O O . LEU A 1 209 ? -33.516 11.771 42.244 1.00 93.44 209 LEU A O 1
ATOM 1484 N N . ALA A 1 210 ? -32.291 10.284 43.405 1.00 92.00 210 ALA A N 1
ATOM 1485 C CA . ALA A 1 210 ? -31.041 11.034 43.316 1.00 92.00 210 ALA A CA 1
ATOM 1486 C C . ALA A 1 210 ? -30.547 11.145 41.864 1.00 92.00 210 ALA A C 1
ATOM 1488 O O . ALA A 1 210 ? -30.164 12.229 41.433 1.00 92.00 210 ALA A O 1
ATOM 1489 N N . LEU A 1 211 ? -30.635 10.059 41.089 1.00 90.44 211 LEU A N 1
ATOM 1490 C CA . LEU A 1 211 ? -30.310 10.050 39.661 1.00 90.44 211 LEU A CA 1
ATOM 1491 C C . LEU A 1 211 ? -31.227 10.986 38.861 1.00 90.44 211 LEU A C 1
ATOM 1493 O O . LEU A 1 211 ? -30.748 11.786 38.065 1.00 90.44 211 LEU A O 1
ATOM 1497 N N . ALA A 1 212 ? -32.542 10.925 39.097 1.00 92.50 212 ALA A N 1
ATOM 1498 C CA . ALA A 1 212 ? -33.503 11.811 38.442 1.00 92.50 212 ALA A CA 1
ATOM 1499 C C . ALA A 1 212 ? -33.259 13.289 38.792 1.00 92.50 212 ALA A C 1
ATOM 1501 O O . ALA A 1 212 ? -33.404 14.158 37.935 1.00 92.50 212 ALA A O 1
ATOM 1502 N N . GLN A 1 213 ? -32.869 13.572 40.038 1.00 91.44 213 GLN A N 1
ATOM 1503 C CA . GLN A 1 213 ? -32.518 14.919 40.477 1.00 91.44 213 GLN A CA 1
ATOM 1504 C C . GLN A 1 213 ? -31.237 15.429 39.804 1.00 91.44 213 GLN A C 1
ATOM 1506 O O . GLN A 1 213 ? -31.211 16.578 39.373 1.00 91.44 213 GLN A O 1
ATOM 1511 N N . ALA A 1 214 ? -30.202 14.594 39.693 1.00 89.69 214 ALA A N 1
ATOM 1512 C CA . ALA A 1 214 ? -28.958 14.953 39.013 1.00 89.69 214 ALA A CA 1
ATOM 1513 C C . ALA A 1 214 ? -29.182 15.211 37.514 1.00 89.69 214 ALA A C 1
ATOM 1515 O O . ALA A 1 214 ? -28.725 16.221 36.993 1.00 89.69 214 ALA A O 1
ATOM 1516 N N . LEU A 1 215 ? -29.963 14.356 36.844 1.00 87.94 215 LEU A N 1
ATOM 1517 C CA . LEU A 1 215 ? -30.285 14.522 35.425 1.00 87.94 215 LEU A CA 1
ATOM 1518 C C . LEU A 1 215 ? -31.093 15.799 35.152 1.00 87.94 215 LEU A C 1
ATOM 1520 O O . LEU A 1 215 ? -30.866 16.471 34.153 1.00 87.94 215 LEU A O 1
ATOM 1524 N N . GLY A 1 216 ? -32.034 16.139 36.038 1.00 88.00 216 GLY A N 1
ATOM 1525 C CA . GLY A 1 216 ? -32.784 17.390 35.930 1.00 88.00 216 GLY A CA 1
ATOM 1526 C C . GLY A 1 216 ? -31.893 18.626 36.067 1.00 88.00 216 GLY A C 1
ATOM 1527 O O . GLY A 1 216 ? -32.089 19.589 35.337 1.00 88.00 216 GLY A O 1
ATOM 1528 N N . ALA A 1 217 ? -30.898 18.579 36.957 1.00 88.69 217 ALA A N 1
ATOM 1529 C CA . ALA A 1 217 ? -29.966 19.685 37.158 1.00 88.69 217 ALA A CA 1
ATOM 1530 C C . ALA A 1 217 ? -29.052 19.926 35.942 1.00 88.69 217 ALA A C 1
ATOM 1532 O O . ALA A 1 217 ? -28.811 21.080 35.614 1.00 88.69 217 ALA A O 1
ATOM 1533 N N . GLU A 1 218 ? -28.596 18.867 35.264 1.00 84.69 218 GLU A N 1
ATOM 1534 C CA . GLU A 1 218 ? -27.757 18.975 34.057 1.00 84.69 218 GLU A CA 1
ATOM 1535 C C . GLU A 1 218 ? -28.520 19.617 32.883 1.00 84.69 218 GLU A C 1
ATOM 1537 O O . GLU A 1 218 ? -28.024 20.522 32.221 1.00 84.69 218 GLU A O 1
ATOM 1542 N N . ILE A 1 219 ? -29.772 19.196 32.661 1.00 84.31 219 ILE A N 1
ATOM 1543 C CA . ILE A 1 219 ? -30.614 19.708 31.565 1.00 84.31 219 ILE A CA 1
ATOM 1544 C C . ILE A 1 219 ? -30.981 21.187 31.778 1.00 84.31 219 ILE A C 1
ATOM 1546 O O . ILE A 1 219 ? -31.073 21.950 30.813 1.00 84.31 219 ILE A O 1
ATOM 1550 N N . ASP A 1 220 ? -31.196 21.601 33.030 1.00 80.50 220 ASP A N 1
ATOM 1551 C CA . ASP A 1 220 ? -31.486 22.998 33.368 1.00 80.50 220 ASP A CA 1
ATOM 1552 C C . ASP A 1 220 ? -30.262 23.922 33.164 1.00 80.50 220 ASP A C 1
ATOM 1554 O O . ASP A 1 220 ? -30.454 25.112 32.921 1.00 80.50 220 ASP A O 1
ATOM 1558 N N . ASP A 1 221 ? -29.026 23.405 33.231 1.00 70.81 221 ASP A N 1
ATOM 1559 C CA . ASP A 1 221 ? -27.784 24.194 33.086 1.00 70.81 221 ASP A CA 1
ATOM 1560 C C . ASP A 1 221 ? -27.391 24.432 31.608 1.00 70.81 221 ASP A C 1
ATOM 1562 O O . ASP A 1 221 ? -26.692 25.393 31.287 1.00 70.81 221 ASP A O 1
ATOM 1566 N N . GLU A 1 222 ? -27.891 23.605 30.679 1.00 58.50 222 GLU A N 1
ATOM 1567 C CA . GLU A 1 222 ? -27.722 23.779 29.224 1.00 58.50 222 GLU A CA 1
ATOM 1568 C C . GLU A 1 222 ? -28.785 24.702 28.569 1.00 58.50 222 GLU A C 1
ATOM 1570 O O . GLU A 1 222 ? -28.777 24.880 27.344 1.00 58.50 222 GLU A O 1
ATOM 1575 N N . SER A 1 22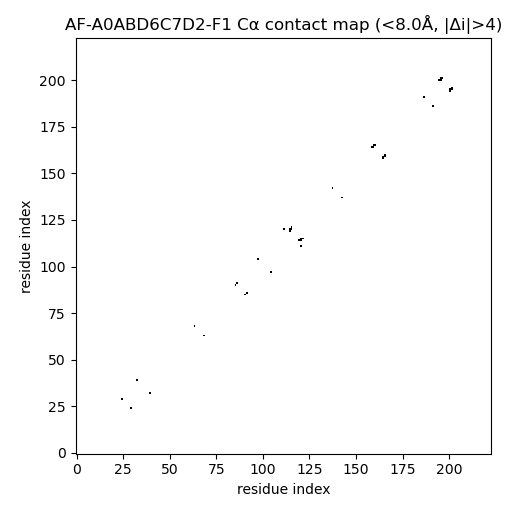3 ? -29.702 25.289 29.358 1.00 49.91 223 SER A N 1
ATOM 1576 C CA . SER A 1 223 ? -30.884 26.059 28.903 1.00 49.91 223 SER A CA 1
ATOM 1577 C C . SER A 1 223 ? -30.735 27.586 28.936 1.00 49.91 223 SER A C 1
ATOM 1579 O O . SER A 1 223 ? -30.277 28.140 29.959 1.00 49.91 223 SER A O 1
#

Foldseek 3Di:
DDDDDDDDDDDDDDDDDDDDDDDPDDPVVVVVCVVCVPVVVVVVVVVVVVVVVVVVVVVVVVPCDPVNVVVVVVVVVVVVVVVVVCPDPVNVVVCVVCVVCVVVVVVVVVVVVVCVVVCVVVVVVVVVVVVVVVVVVCDPVVVVVVVVVVVVVVVVVVVCVPPVNVVVVVVVVVVVVVVVVPPDDDDPPVRVVVCCVDPVSVVVVVVVVVVVVVVVVVVVVVD

Secondary structure (DSSP, 8-state):
---------------PPPPP------HHHHHHHHH-HHHHHHHHHHHHHHHHHHHHHHHHHHT--HHHHHHHHHHHHHHHHHHHHHT-HHHHHHHHHHHHTHHHHHHHHHHHHHHHHTTHHHHHHHHHHHHHHHHHHS-HHHHHHHHHHHHHHHHHHHHHHSHHHHHHHHHHHHHHHHHHH--PPPPPHHHHHHHTT-HHHHHHHHHHHHHHHHHHHHHHHT-

pLDDT: mean 82.07, std 14.45, range [35.44, 96.38]